Protein AF-A0A9P0CV70-F1 (afdb_monomer)

Secondary structure (DSSP, 8-state):
--HHHHHHHHHHHHHHHHHHHHHHHHTT-EEEEEEEEEEEETTTTEEEEEEEEPTT-HHHHHHHHHHHHHHHT-TT--SEESEE-TT-TTS-SS-EEEE--SS---SEEEEEEEEEEE-SSEEEEEEEEEEE-----PPP---TTHHHHHHHHHHHHHHHHHHHHHHHHHHHHHHHHHH---HHHHHHHHHHHHHHHHHHHHHHHHHH-SSS-HHHHHHHHHHHHHHHHHTTHHHHHHHTSS-HHHHHS-SS--GGGBTHHHHHHHHHHHHHHHHTT-HHHHHHHHHHHHHHHHHHHHHHHHH--EETTTEEPPPPPHHHHHHHHHHHHHHHHHHHHHTT--HHHHHHHHTT--

Foldseek 3Di:
DPPVVVVVVVLVVLVVVLQVVLFVLAAFDKFKWFWDDWDQDPLVRDIWTKIATDPVPVSVVVSLVVSVVSLVVDPPNQAAEQWDAQPDPPHHHHIIGTAHAPDDDGDMFMKGQNGFDDDPHHTHTDIDTDGHDDDDPDDDDDDPVVVVVVVVVVVVVVVVVVVVVVVVVVVVVVVCLVPPPPVVVVLVVLLQVLLVLQLVLLLLLVVLAPFADPVRSVVLSNVRSVLLSCLLVLLCVQLVHPDPVSSVPDPDDGDLQQLQVLVVVLVVQLVVCLVVVPLVSNSVSLSSNSSSQLNNLSVLQPWAGQHPPVGGDHRDDPVVSVVCSVCSSVVSSVSCVVSVSHPVVVVVVVVVPD

Solvent-accessible surface area (backbone atoms only — not comparable to full-atom values): 19397 Å² total; per-residue (Å²): 131,68,70,67,56,55,52,56,50,54,54,52,52,51,54,54,48,50,55,51,50,51,35,67,73,44,40,70,43,73,48,51,30,31,52,77,51,75,44,76,39,78,96,72,75,44,73,29,37,35,31,33,47,44,84,86,44,53,72,59,54,50,52,52,50,56,48,49,53,62,44,69,72,36,84,83,61,87,44,48,64,37,66,47,54,49,81,41,87,95,57,68,84,34,43,32,38,38,24,64,64,93,65,94,63,89,52,54,28,33,36,30,29,70,38,66,47,81,51,99,61,33,39,35,53,36,52,44,80,73,46,75,63,70,84,82,78,74,84,88,74,92,56,89,72,54,54,61,59,48,50,51,51,53,51,49,52,51,49,51,51,51,50,51,53,48,50,50,50,51,48,52,51,51,48,50,58,74,68,48,88,46,69,64,56,56,54,52,53,52,41,50,47,26,23,48,52,14,20,54,35,43,44,54,37,43,73,74,44,82,80,60,51,72,69,55,44,52,50,53,21,51,50,18,11,49,52,16,32,53,53,62,53,36,29,30,62,68,47,73,35,93,48,66,71,48,30,72,65,59,93,65,84,39,73,77,64,32,53,39,57,58,53,54,50,27,52,50,40,32,51,53,14,59,75,68,64,34,48,66,44,34,52,51,22,52,41,52,41,45,10,51,51,45,33,48,46,63,50,10,50,76,59,18,49,28,39,69,92,81,44,65,45,72,51,45,56,69,69,56,42,54,53,48,60,66,45,48,29,55,54,51,42,50,50,42,58,72,67,62,68,45,69,64,66,53,55,57,55,63,67,72,75,115

Sequence (354 aa):
MTIAATRNIDERTGIEYIKKHTKSMLKGTLFTGVFQEKRLVDELYDYRDVVTVCPEEDAFIQNLRAIKNKIDENVLFQHWLGITEPNTVGAPVGYNLWVVLPKEVFGKYWYKVKTVEFLDKEIRLKLDIVRPYQRESTPLRNTSDYESENLSSILEEKKLQIKQNLEYFLRELLTLVAYSKLHVFQALFDNATHFLIGGLSWLIVCLYSKEVSTSGKILEVVCCSLLSSFIDLDHFIEARSLNLKDATNLKRRPFLHCSTVPVLLCLLILLVGNFLESYTAKRCSLIVLTAFASHHTRDATRRGYWLYPFGNTAPIPYAMYIGLSCVLPHLVVIANSYFKISVRDYNALETTVI

Organism: NCBI:txid3402493

pLDDT: mean 84.49, std 14.75, range [35.78, 98.31]

Structure (mmCIF, N/CA/C/O backbone):
data_AF-A0A9P0CV70-F1
#
_entry.id   AF-A0A9P0CV70-F1
#
loop_
_atom_site.group_PDB
_atom_site.id
_atom_site.type_symbol
_atom_site.label_atom_id
_atom_site.label_alt_id
_atom_site.label_comp_id
_atom_site.label_asym_id
_atom_site.label_entity_id
_atom_site.label_seq_id
_atom_site.pdbx_PDB_ins_code
_atom_site.Cartn_x
_atom_site.Cartn_y
_atom_site.Cartn_z
_atom_site.occupancy
_atom_site.B_iso_or_equiv
_atom_site.auth_seq_id
_atom_site.auth_comp_id
_atom_site.auth_asym_id
_atom_site.auth_atom_id
_atom_site.pdbx_PDB_model_num
ATOM 1 N N . MET A 1 1 ? -42.366 -0.379 69.033 1.00 45.22 1 MET A N 1
ATOM 2 C CA . MET A 1 1 ? -41.574 0.625 68.279 1.00 45.22 1 MET A CA 1
ATOM 3 C C . MET A 1 1 ? -40.057 0.373 68.289 1.00 45.22 1 MET A C 1
ATOM 5 O O . MET A 1 1 ? -39.341 1.111 67.634 1.00 45.22 1 MET A O 1
ATOM 9 N N . THR A 1 2 ? -39.546 -0.681 68.938 1.00 46.22 2 THR A N 1
ATOM 10 C CA . THR A 1 2 ? -38.095 -0.866 69.160 1.00 46.22 2 THR A CA 1
ATOM 11 C C . THR A 1 2 ? -37.372 -1.674 68.070 1.00 46.22 2 THR A C 1
ATOM 13 O O . THR A 1 2 ? -36.179 -1.499 67.880 1.00 46.22 2 THR A O 1
ATOM 16 N N . ILE A 1 3 ? -38.084 -2.505 67.296 1.00 44.78 3 ILE A N 1
ATOM 17 C CA . ILE A 1 3 ? -37.479 -3.441 66.322 1.00 44.78 3 ILE A CA 1
ATOM 18 C C . ILE A 1 3 ? -36.979 -2.727 65.049 1.00 44.78 3 ILE A C 1
ATOM 20 O O . ILE A 1 3 ? -35.954 -3.102 64.485 1.00 44.78 3 ILE A O 1
ATOM 24 N N . ALA A 1 4 ? -37.657 -1.659 64.615 1.00 48.56 4 ALA A N 1
ATOM 25 C CA . ALA A 1 4 ? -37.257 -0.895 63.429 1.00 48.56 4 ALA A CA 1
ATOM 26 C C . ALA A 1 4 ? -35.988 -0.055 63.662 1.00 48.56 4 ALA A C 1
ATOM 28 O O . ALA A 1 4 ? -35.214 0.149 62.733 1.00 48.56 4 ALA A O 1
ATOM 29 N N . ALA A 1 5 ? -35.751 0.404 64.896 1.00 46.75 5 ALA A N 1
ATOM 30 C CA . ALA A 1 5 ? -34.568 1.190 65.237 1.00 46.75 5 ALA A CA 1
ATOM 31 C C . ALA A 1 5 ? -33.301 0.321 65.297 1.00 46.75 5 ALA A C 1
ATOM 33 O O . ALA A 1 5 ? -32.261 0.729 64.792 1.00 46.75 5 ALA A O 1
ATOM 34 N N . THR A 1 6 ? -33.387 -0.895 65.846 1.00 46.09 6 THR A N 1
ATOM 35 C CA . THR A 1 6 ? -32.236 -1.807 65.961 1.00 46.09 6 THR A CA 1
ATOM 36 C C . THR A 1 6 ? -31.754 -2.305 64.597 1.00 46.09 6 THR A C 1
ATOM 38 O O . THR A 1 6 ? -30.552 -2.337 64.360 1.00 46.09 6 THR A O 1
ATOM 41 N N . ARG A 1 7 ? -32.678 -2.606 63.672 1.00 54.31 7 ARG A N 1
ATOM 42 C CA . ARG A 1 7 ? -32.348 -3.037 62.300 1.00 54.31 7 ARG A CA 1
ATOM 43 C C . ARG A 1 7 ? -31.624 -1.940 61.509 1.00 54.31 7 ARG A C 1
ATOM 45 O O . ARG A 1 7 ? -30.606 -2.198 60.887 1.00 54.31 7 ARG A O 1
ATOM 52 N N . ASN A 1 8 ? -32.090 -0.697 61.634 1.00 56.81 8 ASN A N 1
ATOM 53 C CA . ASN A 1 8 ? -31.508 0.471 60.961 1.00 56.81 8 ASN A CA 1
ATOM 54 C C . ASN A 1 8 ? -30.108 0.838 61.501 1.00 56.81 8 ASN A C 1
ATOM 56 O O . ASN A 1 8 ? -29.264 1.362 60.774 1.00 56.81 8 ASN A O 1
ATOM 60 N N . ILE A 1 9 ? -29.855 0.577 62.790 1.00 55.38 9 ILE A N 1
ATOM 61 C CA . ILE A 1 9 ? -28.541 0.784 63.416 1.00 55.38 9 ILE A CA 1
ATOM 62 C C . ILE A 1 9 ? -27.556 -0.295 62.954 1.00 55.38 9 ILE A C 1
ATOM 64 O O . ILE A 1 9 ? -26.452 0.065 62.553 1.00 55.38 9 ILE A O 1
ATOM 68 N N . ASP A 1 10 ? -27.970 -1.568 62.943 1.00 60.94 10 ASP A N 1
ATOM 69 C CA . ASP A 1 10 ? -27.145 -2.708 62.512 1.00 60.94 10 ASP A CA 1
ATOM 70 C C . ASP A 1 10 ? -26.763 -2.613 61.017 1.00 60.94 10 ASP A C 1
ATOM 72 O O . ASP A 1 10 ? -25.596 -2.752 60.638 1.00 60.94 10 ASP A O 1
ATOM 76 N N . GLU A 1 11 ? -27.724 -2.219 60.171 1.00 62.38 11 GLU A N 1
ATOM 77 C CA . GLU A 1 11 ? -27.518 -1.941 58.742 1.00 62.38 11 GLU A CA 1
ATOM 78 C C . GLU A 1 11 ? -26.533 -0.780 58.509 1.00 62.38 11 GLU A C 1
ATOM 80 O O . GLU A 1 11 ? -25.601 -0.897 57.705 1.00 62.38 11 GLU A O 1
ATOM 85 N N . ARG A 1 12 ? -26.669 0.331 59.255 1.00 65.31 12 ARG A N 1
ATOM 86 C CA . ARG A 1 12 ? -25.714 1.454 59.191 1.00 65.31 12 ARG A CA 1
ATOM 87 C C . ARG A 1 12 ? -24.313 1.046 59.634 1.00 65.31 12 ARG A C 1
ATOM 89 O O . ARG A 1 12 ? -23.341 1.461 59.001 1.00 65.31 12 ARG A O 1
ATOM 96 N N . THR A 1 13 ? -24.183 0.236 60.683 1.00 73.19 13 THR A N 1
ATOM 97 C CA . THR A 1 13 ? -22.875 -0.248 61.146 1.00 73.19 13 THR A CA 1
ATOM 98 C C . THR A 1 13 ? -22.219 -1.204 60.154 1.00 73.19 13 THR A C 1
ATOM 100 O O . THR A 1 13 ? -21.008 -1.107 59.945 1.00 73.19 13 THR A O 1
ATOM 103 N N . GLY A 1 14 ? -22.990 -2.064 59.482 1.00 78.69 14 GLY A N 1
ATOM 104 C CA . GLY A 1 14 ? -22.478 -2.972 58.452 1.00 78.69 14 GLY A CA 1
ATOM 105 C C . GLY A 1 14 ? -21.928 -2.239 57.224 1.00 78.69 14 GLY A C 1
ATOM 106 O O . GLY A 1 14 ? -20.818 -2.525 56.766 1.00 78.69 14 GLY A O 1
ATOM 107 N N . ILE A 1 15 ? -22.655 -1.233 56.728 1.00 81.25 15 ILE A N 1
ATOM 108 C CA . ILE A 1 15 ? -22.229 -0.411 55.584 1.00 81.25 15 ILE A CA 1
ATOM 109 C C . ILE A 1 15 ? -20.966 0.391 55.923 1.00 81.25 15 ILE A C 1
ATOM 111 O O . ILE A 1 15 ? -20.012 0.408 55.141 1.00 81.25 15 ILE A O 1
ATOM 115 N N . GLU A 1 16 ? -20.920 1.034 57.093 1.00 84.50 16 GLU A N 1
ATOM 116 C CA . GLU A 1 16 ? -19.737 1.787 57.526 1.00 84.50 16 GLU A CA 1
ATOM 117 C C . GLU A 1 16 ? -18.518 0.880 57.739 1.00 84.50 16 GLU A C 1
ATOM 119 O O . GLU A 1 16 ? -17.396 1.244 57.369 1.00 84.50 16 GLU A O 1
ATOM 124 N N . TYR A 1 17 ? -18.726 -0.337 58.246 1.00 85.81 17 TYR A N 1
ATOM 125 C CA . TYR A 1 17 ? -17.669 -1.338 58.340 1.00 85.81 17 TYR A CA 1
ATOM 126 C C . TYR A 1 17 ? -17.101 -1.697 56.960 1.00 85.81 17 TYR A C 1
ATOM 128 O O . TYR A 1 17 ? -15.881 -1.675 56.786 1.00 85.81 17 TYR A O 1
ATOM 136 N N . ILE A 1 18 ? -17.949 -1.950 55.957 1.00 86.50 18 ILE A N 1
ATOM 137 C CA . ILE A 1 18 ? -17.502 -2.263 54.588 1.00 86.50 18 ILE A CA 1
ATOM 138 C C . ILE A 1 18 ? -16.756 -1.084 53.971 1.00 86.50 18 ILE A C 1
ATOM 140 O O . ILE A 1 18 ? -15.678 -1.278 53.404 1.00 86.50 18 ILE A O 1
ATOM 144 N N . LYS A 1 19 ? -17.258 0.147 54.131 1.00 89.50 19 LYS A N 1
ATOM 145 C CA . LYS A 1 19 ? -16.562 1.352 53.657 1.00 89.50 19 LYS A CA 1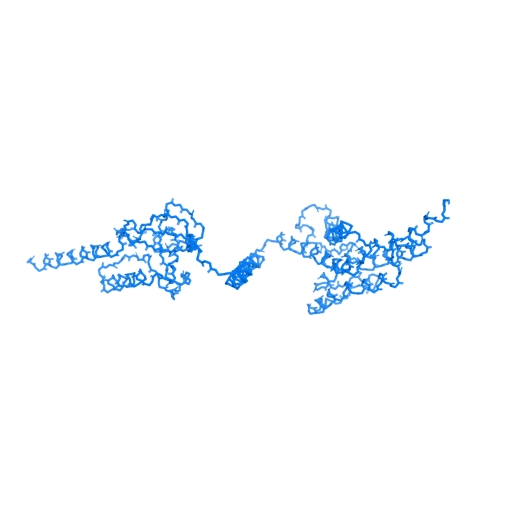
ATOM 146 C C . LYS A 1 19 ? -15.170 1.471 54.269 1.00 89.50 19 LYS A C 1
ATOM 148 O O . LYS A 1 19 ? -14.196 1.713 53.551 1.00 89.50 19 LYS A O 1
ATOM 153 N N . LYS A 1 20 ? -15.061 1.290 55.590 1.00 89.19 20 LYS A N 1
ATOM 154 C CA . LYS A 1 20 ? -13.786 1.361 56.316 1.00 89.19 20 LYS A CA 1
ATOM 155 C C . LYS A 1 20 ? -12.837 0.247 55.886 1.00 89.19 20 LYS A C 1
ATOM 157 O O . LYS A 1 20 ? -11.671 0.523 55.618 1.00 89.19 20 LYS A O 1
ATOM 162 N N . HIS A 1 21 ? -13.340 -0.978 55.773 1.00 89.12 21 HIS A N 1
ATOM 163 C CA . HIS A 1 21 ? -12.570 -2.146 55.365 1.00 89.12 21 HIS A CA 1
ATOM 164 C C . HIS A 1 21 ? -12.025 -1.991 53.939 1.00 89.12 21 HIS A C 1
ATOM 166 O O . HIS A 1 21 ? -10.818 -2.081 53.725 1.00 89.12 21 HIS A O 1
ATOM 172 N N . THR A 1 22 ? -12.884 -1.618 52.991 1.00 89.75 22 THR A N 1
ATOM 173 C CA . THR A 1 22 ? -12.517 -1.364 51.589 1.00 89.75 22 THR A CA 1
ATOM 174 C C . THR A 1 22 ? -11.452 -0.274 51.478 1.00 89.75 22 THR A C 1
ATOM 176 O O . THR A 1 22 ? -10.429 -0.451 50.815 1.00 89.75 22 THR A O 1
ATOM 179 N N . LYS A 1 23 ? -11.640 0.850 52.188 1.00 91.94 23 LYS A N 1
ATOM 180 C CA . LYS A 1 23 ? -10.637 1.921 52.241 1.00 91.94 23 LYS A CA 1
ATOM 181 C C . LYS A 1 23 ? -9.328 1.435 52.855 1.00 91.94 23 LYS A C 1
ATOM 183 O O . LYS A 1 23 ? -8.284 1.785 52.327 1.00 91.94 23 LYS A O 1
ATOM 188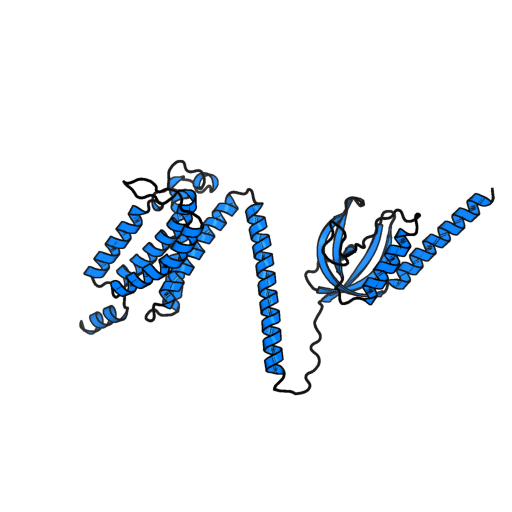 N N . SER A 1 24 ? -9.361 0.643 53.928 1.00 91.38 24 SER A N 1
ATOM 189 C CA . SER A 1 24 ? -8.135 0.137 54.563 1.00 91.38 24 SER A CA 1
ATOM 190 C C . SER A 1 24 ? -7.341 -0.825 53.680 1.00 91.38 24 SER A C 1
ATOM 192 O O . SER A 1 24 ? -6.121 -0.837 53.773 1.00 91.38 24 SER A O 1
ATOM 194 N N . MET A 1 25 ? -8.012 -1.584 52.809 1.00 90.88 25 MET A N 1
ATOM 195 C CA . MET A 1 25 ? -7.354 -2.540 51.917 1.00 90.88 25 MET A CA 1
ATOM 196 C C . MET A 1 25 ? -6.746 -1.884 50.676 1.00 90.88 25 MET A C 1
ATOM 198 O O . MET A 1 25 ? -5.669 -2.283 50.245 1.00 90.88 25 MET A O 1
ATOM 202 N N . LEU A 1 26 ? -7.424 -0.893 50.086 1.00 92.75 26 LEU A N 1
ATOM 203 C CA . LEU A 1 26 ? -6.980 -0.309 48.815 1.00 92.75 26 LEU A CA 1
ATOM 204 C C . LEU A 1 26 ? -6.264 1.025 48.979 1.00 92.75 26 LEU A C 1
ATOM 206 O O . LEU A 1 26 ? -5.358 1.321 48.208 1.00 92.75 26 LEU A O 1
ATOM 210 N N . LYS A 1 27 ? -6.637 1.869 49.944 1.00 93.31 27 LYS A N 1
ATOM 211 C CA . LYS A 1 27 ? -6.072 3.219 50.031 1.00 93.31 27 LYS A CA 1
ATOM 212 C C . LYS A 1 27 ? -4.563 3.160 50.267 1.00 93.31 27 LYS A C 1
ATOM 214 O O . LYS A 1 27 ? -4.092 2.569 51.228 1.00 93.31 27 LYS A O 1
ATOM 219 N N . GLY A 1 28 ? -3.815 3.860 49.421 1.00 90.94 28 GLY A N 1
ATOM 220 C CA . GLY A 1 28 ? -2.363 3.963 49.503 1.00 90.94 28 GLY A CA 1
ATOM 221 C C . GLY A 1 28 ? -1.604 2.857 48.775 1.00 90.94 28 GLY A C 1
ATOM 222 O O . GLY A 1 28 ? -0.391 3.001 48.637 1.00 90.94 28 GLY A O 1
ATOM 223 N N . THR A 1 29 ? -2.284 1.821 48.270 1.00 94.06 29 THR A N 1
ATOM 224 C CA . THR A 1 29 ? -1.638 0.781 47.459 1.00 94.06 29 THR A CA 1
ATOM 225 C C . THR A 1 29 ? -1.114 1.353 46.146 1.00 94.06 29 THR A C 1
ATOM 227 O O . THR A 1 29 ? -1.739 2.220 45.521 1.00 94.06 29 THR A O 1
ATOM 230 N N . LEU A 1 30 ? 0.075 0.886 45.772 1.00 94.69 30 LEU A N 1
ATOM 231 C CA . LEU A 1 30 ? 0.699 1.133 44.483 1.00 94.69 30 LEU A CA 1
ATOM 232 C C . LEU A 1 30 ? 0.495 -0.098 43.614 1.00 94.69 30 LEU A C 1
ATOM 234 O O . LEU A 1 30 ? 0.600 -1.212 44.115 1.00 94.69 30 LEU A O 1
ATOM 238 N N . PHE A 1 31 ? 0.229 0.122 42.336 1.00 95.75 31 PHE A N 1
ATOM 239 C CA . PHE A 1 31 ? 0.150 -0.946 41.351 1.00 95.75 31 PHE A CA 1
ATOM 240 C C . PHE A 1 31 ? 0.558 -0.415 39.982 1.00 95.75 31 PHE A C 1
ATOM 242 O O . PHE A 1 31 ? 0.512 0.794 39.716 1.00 95.75 31 PHE A O 1
ATOM 249 N N . THR A 1 32 ? 0.943 -1.323 39.100 1.00 95.06 32 THR A N 1
ATOM 250 C CA . THR A 1 32 ? 1.173 -1.025 37.694 1.00 95.06 32 THR A CA 1
ATOM 251 C C . THR A 1 32 ? -0.052 -1.353 36.852 1.00 95.06 32 THR A C 1
ATOM 253 O O . THR A 1 32 ? -0.728 -2.364 37.044 1.00 95.06 32 THR A O 1
ATOM 256 N N . GLY A 1 33 ? -0.359 -0.470 35.907 1.00 94.19 33 GLY A N 1
ATOM 257 C CA . GLY A 1 33 ? -1.494 -0.644 35.009 1.00 94.19 33 GLY A CA 1
ATOM 258 C C . GLY A 1 33 ? -1.294 0.059 33.677 1.00 94.19 33 GLY A C 1
ATOM 259 O O . GLY A 1 33 ? -0.352 0.839 33.498 1.00 94.19 33 GLY A O 1
ATOM 260 N N . VAL A 1 34 ? -2.198 -0.216 32.745 1.00 93.75 34 VAL A N 1
ATOM 261 C CA . VAL A 1 34 ? -2.220 0.359 31.399 1.00 93.75 34 VAL A CA 1
ATOM 262 C C . VAL A 1 34 ? -3.583 0.998 31.169 1.00 93.75 34 VAL A C 1
ATOM 264 O O . VAL A 1 34 ? -4.613 0.354 31.357 1.00 93.75 34 VAL A O 1
ATOM 267 N N . PHE A 1 35 ? -3.589 2.274 30.788 1.00 92.62 35 PHE A N 1
ATOM 268 C CA . PHE A 1 35 ? -4.807 2.936 30.325 1.00 92.62 35 PHE A CA 1
ATOM 269 C C . PHE A 1 35 ? -5.206 2.364 28.960 1.00 92.62 35 PHE A C 1
ATOM 271 O O . PHE A 1 35 ? -4.366 2.304 28.062 1.00 92.62 35 PHE A O 1
ATOM 278 N N . GLN A 1 36 ? -6.463 1.946 28.823 1.00 91.75 36 GLN A N 1
ATOM 279 C CA . GLN A 1 36 ? -6.996 1.357 27.594 1.00 91.75 36 GLN A CA 1
ATOM 280 C C . GLN A 1 36 ? -7.774 2.390 26.785 1.00 91.75 36 GLN A C 1
ATOM 282 O O . GLN A 1 36 ? -7.422 2.706 25.653 1.00 91.75 36 GLN A O 1
ATOM 287 N N . GLU A 1 37 ? -8.848 2.913 27.371 1.00 90.62 37 GLU A N 1
ATOM 288 C CA . GLU A 1 37 ? -9.827 3.739 26.674 1.00 90.62 37 GLU A CA 1
ATOM 289 C C . GLU A 1 37 ? -10.683 4.537 27.663 1.00 90.62 37 GLU A C 1
ATOM 291 O O . GLU A 1 37 ? -10.674 4.290 28.872 1.00 90.62 37 GLU A O 1
ATOM 296 N N . LYS A 1 38 ? -11.462 5.477 27.124 1.00 91.25 38 LYS A N 1
ATOM 297 C CA . LYS A 1 38 ? -12.542 6.164 27.833 1.00 91.25 38 LYS A CA 1
ATOM 298 C C . LYS A 1 38 ? -13.877 5.627 27.321 1.00 91.25 38 LYS A C 1
ATOM 300 O O . LYS A 1 38 ? -14.141 5.694 26.123 1.00 91.25 38 LYS A O 1
ATOM 305 N N . ARG A 1 39 ? -14.719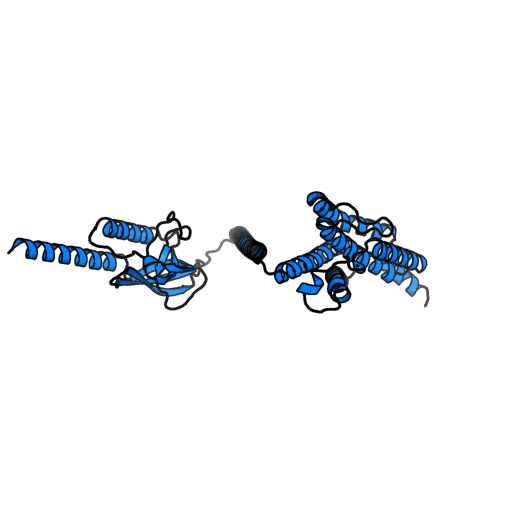 5.100 28.212 1.00 91.25 39 ARG A N 1
ATOM 306 C CA . ARG A 1 39 ? -15.983 4.434 27.857 1.00 91.25 39 ARG A CA 1
ATOM 307 C C . ARG A 1 39 ? -17.162 5.032 28.623 1.00 91.25 39 ARG A C 1
ATOM 309 O O . ARG A 1 39 ? -17.033 5.373 29.797 1.00 91.25 39 ARG A O 1
ATOM 316 N N . LEU A 1 40 ? -18.298 5.170 27.940 1.00 89.31 40 LEU A N 1
ATOM 317 C CA . LEU A 1 40 ? -19.572 5.550 28.550 1.00 89.31 40 LEU A CA 1
ATOM 318 C C . LEU A 1 40 ? -20.091 4.381 29.394 1.00 89.31 40 LEU A C 1
ATOM 320 O O . LEU A 1 40 ? -20.157 3.257 28.901 1.00 89.31 40 LEU A O 1
ATOM 324 N N . VAL A 1 41 ? -20.437 4.651 30.651 1.00 89.88 41 VAL A N 1
ATOM 325 C CA . VAL A 1 41 ? -21.099 3.691 31.541 1.00 89.88 41 VAL A CA 1
ATOM 326 C C . VAL A 1 41 ? -22.580 4.042 31.582 1.00 89.88 41 VAL A C 1
ATOM 328 O O . VAL A 1 41 ? -22.959 5.065 32.160 1.00 89.88 41 VAL A O 1
ATOM 331 N N . ASP A 1 42 ? -23.407 3.208 30.954 1.00 86.12 42 ASP A N 1
ATOM 332 C CA . ASP A 1 42 ? -24.835 3.476 30.759 1.00 86.12 42 ASP A CA 1
ATOM 333 C C . ASP A 1 42 ? -25.586 3.611 32.091 1.00 86.12 42 ASP A C 1
ATOM 335 O O . ASP A 1 42 ? -26.424 4.499 32.235 1.00 86.12 42 ASP A O 1
ATOM 339 N N . GLU A 1 43 ? -25.236 2.815 33.108 1.00 85.75 43 GLU A N 1
ATOM 340 C CA . GLU A 1 43 ? -25.856 2.879 34.440 1.00 85.75 43 GLU A CA 1
ATOM 341 C C . GLU A 1 43 ? -25.628 4.225 35.145 1.00 85.75 43 GLU A C 1
ATOM 343 O O . GLU A 1 43 ? -26.416 4.636 36.004 1.00 85.75 43 GLU A O 1
ATOM 348 N N . LEU A 1 44 ? -24.546 4.918 34.789 1.00 88.19 44 LEU A N 1
ATOM 349 C CA . LEU A 1 44 ? -24.152 6.194 35.381 1.00 88.19 44 LEU A CA 1
ATOM 350 C C . LEU A 1 44 ? -24.450 7.392 34.475 1.00 88.19 44 LEU A C 1
ATOM 352 O O . LEU A 1 44 ? -24.423 8.520 34.966 1.00 88.19 44 LEU A O 1
ATOM 356 N N . TYR A 1 45 ? -24.755 7.156 33.193 1.00 89.62 45 TYR A N 1
ATOM 357 C CA . TYR A 1 45 ? -24.873 8.178 32.147 1.00 89.62 45 TYR A CA 1
ATOM 358 C C . TYR A 1 45 ? -23.644 9.101 32.063 1.00 89.62 45 TYR A C 1
ATOM 360 O O . TYR A 1 45 ? -23.772 10.303 31.828 1.00 89.62 45 TYR A O 1
ATOM 368 N N . ASP A 1 46 ? -22.448 8.550 32.284 1.00 90.12 46 ASP A N 1
ATOM 369 C CA . ASP A 1 46 ? -21.203 9.320 32.345 1.00 90.12 46 ASP A CA 1
ATOM 370 C C . ASP A 1 46 ? -19.985 8.482 31.911 1.00 90.12 46 ASP A C 1
ATOM 372 O O . ASP A 1 46 ? -20.029 7.250 31.886 1.00 90.12 46 ASP A O 1
ATOM 376 N N . TYR A 1 47 ? -18.888 9.143 31.538 1.00 91.12 47 TYR A N 1
ATOM 377 C CA . TYR A 1 47 ? -17.685 8.493 31.012 1.00 91.12 47 TYR A CA 1
ATOM 378 C C . TYR A 1 47 ? -16.705 8.092 32.116 1.00 91.12 47 TYR A C 1
ATOM 380 O O . TYR A 1 47 ? -16.473 8.834 33.073 1.00 91.12 47 TYR A O 1
ATOM 388 N N . ARG A 1 48 ? -16.067 6.931 31.958 1.00 93.19 48 ARG A N 1
ATOM 389 C CA . ARG A 1 48 ? -14.997 6.437 32.831 1.00 93.19 48 ARG A CA 1
ATOM 390 C C . ARG A 1 48 ? -13.757 6.077 32.023 1.00 93.19 48 ARG A C 1
ATOM 392 O O . ARG A 1 48 ? -13.845 5.589 30.899 1.00 93.19 48 ARG A O 1
ATOM 399 N N . ASP A 1 49 ? -12.607 6.319 32.628 1.00 93.94 49 ASP A N 1
ATOM 400 C CA . ASP A 1 49 ? -11.303 5.878 32.157 1.00 93.94 49 ASP A CA 1
ATOM 401 C C . ASP A 1 49 ? -11.091 4.422 32.574 1.00 93.94 49 ASP A C 1
ATOM 403 O O . ASP A 1 49 ? -11.232 4.078 33.751 1.00 93.94 49 ASP A O 1
ATOM 407 N N . VAL A 1 50 ? -10.748 3.564 31.615 1.00 93.50 50 VAL A N 1
ATOM 408 C CA . VAL A 1 50 ? -10.535 2.134 31.845 1.00 93.50 50 VAL A CA 1
ATOM 409 C C . VAL A 1 50 ? -9.042 1.866 31.989 1.00 93.50 50 VAL A C 1
ATOM 411 O O . VAL A 1 50 ? -8.268 2.049 31.048 1.00 93.50 50 VAL A O 1
ATOM 414 N N . VAL A 1 51 ? -8.630 1.423 33.177 1.00 94.81 51 VAL A N 1
ATOM 415 C CA . VAL A 1 51 ? -7.244 1.047 33.482 1.00 94.81 51 VAL A CA 1
ATOM 416 C C . VAL A 1 51 ? -7.176 -0.450 33.752 1.00 94.81 51 VAL A C 1
ATOM 418 O O . VAL A 1 51 ? -7.738 -0.932 34.735 1.00 94.81 51 VAL A O 1
ATOM 421 N N .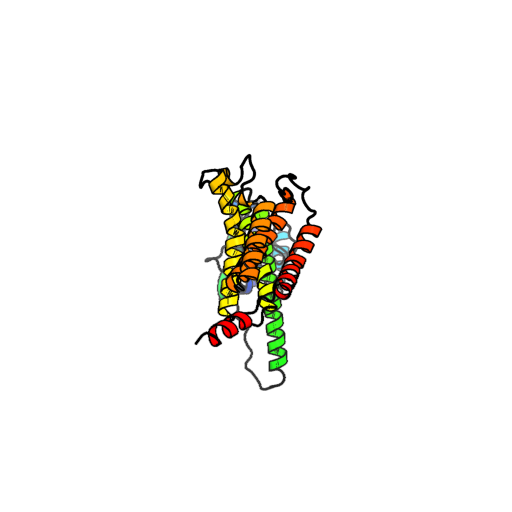 THR A 1 52 ? -6.455 -1.185 32.909 1.00 95.19 52 THR A N 1
ATOM 422 C CA . THR A 1 52 ? -6.183 -2.609 33.126 1.00 95.19 52 THR A CA 1
ATOM 423 C C . THR A 1 52 ? -5.003 -2.763 34.077 1.00 95.19 52 THR A C 1
ATOM 425 O O . THR A 1 52 ? -3.920 -2.227 33.831 1.00 95.19 52 THR A O 1
ATOM 428 N N . VAL A 1 53 ? -5.206 -3.499 35.165 1.00 95.06 53 VAL A N 1
ATOM 429 C CA . VAL A 1 53 ? -4.160 -3.855 36.129 1.00 95.06 53 VAL A CA 1
ATOM 430 C C . VAL A 1 53 ? -3.224 -4.880 35.493 1.00 95.06 53 VAL A C 1
ATOM 432 O O . VAL A 1 53 ? -3.680 -5.822 34.844 1.00 95.06 53 VAL A O 1
ATOM 435 N N . CYS A 1 54 ? -1.913 -4.708 35.663 1.00 92.06 54 CYS A N 1
ATOM 436 C CA . CYS A 1 54 ? -0.955 -5.669 35.132 1.00 92.06 54 CYS A CA 1
ATOM 437 C C . CYS A 1 54 ? -1.065 -7.030 35.850 1.00 92.06 54 CYS A C 1
ATOM 439 O O . CYS A 1 54 ? -1.245 -7.050 37.068 1.00 92.06 54 CYS A O 1
ATOM 441 N N . PRO A 1 55 ? -0.929 -8.165 35.134 1.00 88.44 55 PRO A N 1
ATOM 442 C CA . PRO A 1 55 ? -1.086 -9.498 35.724 1.00 88.44 55 PRO A CA 1
ATOM 443 C C . PRO A 1 55 ? -0.103 -9.801 36.858 1.00 88.44 55 PRO A C 1
ATOM 445 O O . PRO A 1 55 ? -0.412 -10.613 37.716 1.00 88.44 55 PRO A O 1
ATOM 448 N N . GLU A 1 56 ? 1.056 -9.137 36.877 1.00 89.88 56 GLU A N 1
ATOM 449 C CA . GLU A 1 56 ? 2.082 -9.316 37.912 1.00 89.88 56 GLU A CA 1
ATOM 450 C C . GLU A 1 56 ? 1.657 -8.787 39.300 1.00 89.88 56 GLU A C 1
ATOM 452 O O . GLU A 1 56 ? 2.297 -9.084 40.306 1.00 89.88 56 GLU A O 1
ATOM 457 N N . GLU A 1 57 ? 0.584 -7.993 39.380 1.00 91.44 57 GLU A N 1
ATOM 458 C CA . GLU A 1 57 ? 0.094 -7.365 40.614 1.00 91.44 57 GLU A CA 1
ATOM 459 C C . GLU A 1 57 ? -0.829 -8.304 41.420 1.00 91.44 57 GLU A C 1
ATOM 461 O O . GLU A 1 57 ? -1.931 -7.923 41.829 1.00 91.44 57 GLU A O 1
ATOM 466 N N . ASP A 1 58 ? -0.390 -9.544 41.665 1.00 88.75 58 ASP A N 1
ATOM 467 C CA . ASP A 1 58 ? -1.200 -10.614 42.272 1.00 88.75 58 ASP A CA 1
ATOM 468 C C . ASP A 1 58 ? -1.855 -10.198 43.597 1.00 88.75 58 ASP A C 1
ATOM 470 O O . ASP A 1 58 ? -3.050 -10.413 43.813 1.00 88.75 58 ASP A O 1
ATOM 474 N N . ALA A 1 59 ? -1.091 -9.558 44.486 1.00 90.44 59 ALA A N 1
ATOM 475 C CA . ALA A 1 59 ? -1.589 -9.120 45.789 1.00 90.44 59 ALA A CA 1
ATOM 476 C C . ALA A 1 59 ? -2.692 -8.056 45.658 1.00 90.44 59 ALA A C 1
ATOM 478 O O . ALA A 1 59 ? -3.686 -8.077 46.387 1.00 90.44 59 ALA A O 1
ATOM 479 N N . PHE A 1 60 ? -2.545 -7.131 44.707 1.00 93.94 60 PHE A N 1
ATOM 480 C CA . PHE A 1 60 ? -3.545 -6.099 44.462 1.00 93.94 60 PHE A CA 1
ATOM 481 C C . PHE A 1 60 ? -4.806 -6.693 43.824 1.00 93.94 60 PHE A C 1
ATOM 483 O O . PHE A 1 60 ? -5.915 -6.393 44.265 1.00 93.94 60 PHE A O 1
ATOM 490 N N . ILE A 1 61 ? -4.647 -7.608 42.865 1.00 92.81 61 ILE A N 1
ATOM 491 C CA . ILE A 1 61 ? -5.753 -8.341 42.236 1.00 92.81 61 ILE A CA 1
ATOM 492 C C . ILE A 1 61 ? -6.549 -9.146 43.274 1.00 92.81 61 ILE A C 1
ATOM 494 O O . ILE A 1 61 ? -7.782 -9.109 43.274 1.00 92.81 61 ILE A O 1
ATOM 498 N N . GLN A 1 62 ? -5.872 -9.831 44.199 1.00 91.94 62 GLN A N 1
ATOM 499 C CA . GLN A 1 62 ? -6.531 -10.557 45.288 1.00 91.94 62 GLN A CA 1
ATOM 500 C C . GLN A 1 62 ? -7.341 -9.622 46.194 1.00 91.94 62 GLN A C 1
ATOM 502 O O . GLN A 1 62 ? -8.481 -9.943 46.539 1.00 91.94 62 GLN A O 1
ATOM 507 N N . ASN A 1 63 ? -6.804 -8.442 46.519 1.00 92.25 63 ASN A N 1
ATOM 508 C CA . ASN A 1 63 ? -7.525 -7.436 47.299 1.00 92.25 63 ASN A CA 1
ATOM 509 C C . ASN A 1 63 ? -8.780 -6.929 46.572 1.00 92.25 63 ASN A C 1
ATOM 511 O O . ASN A 1 63 ? -9.836 -6.810 47.195 1.00 92.25 63 ASN A O 1
ATOM 515 N N . LEU A 1 64 ? -8.693 -6.669 45.262 1.00 92.06 64 LEU A N 1
ATOM 516 C CA . LEU A 1 64 ? -9.845 -6.260 44.450 1.00 92.06 64 LEU A CA 1
ATOM 517 C C . LEU A 1 64 ? -10.939 -7.335 44.442 1.00 92.06 64 LEU A C 1
ATOM 519 O O . LEU A 1 64 ? -12.108 -7.013 44.649 1.00 92.06 64 LEU A O 1
ATOM 523 N N . ARG A 1 65 ? -10.564 -8.609 44.271 1.00 91.38 65 ARG A N 1
ATOM 524 C CA . ARG A 1 65 ? -11.506 -9.739 44.294 1.00 91.38 65 ARG A CA 1
ATOM 525 C C . ARG A 1 65 ? -12.187 -9.887 45.656 1.00 91.38 65 ARG A C 1
ATOM 527 O O . ARG A 1 65 ? -13.404 -10.027 45.717 1.00 91.38 65 ARG A O 1
ATOM 534 N N . ALA A 1 66 ? -11.424 -9.812 46.748 1.00 89.31 66 ALA A N 1
ATOM 535 C CA . ALA A 1 66 ? -11.970 -9.912 48.102 1.00 89.31 66 ALA A CA 1
ATOM 536 C C . ALA A 1 66 ? -12.999 -8.806 48.393 1.00 89.31 66 ALA A C 1
ATOM 538 O O . ALA A 1 66 ? -14.037 -9.057 49.003 1.00 89.31 66 ALA A O 1
ATOM 539 N N . ILE A 1 67 ? -12.731 -7.587 47.922 1.00 89.56 67 ILE A N 1
ATOM 540 C CA . ILE A 1 67 ? -13.636 -6.445 48.078 1.00 89.56 67 ILE A CA 1
ATOM 541 C C . ILE A 1 67 ? -14.882 -6.607 47.223 1.00 89.56 67 ILE A C 1
ATOM 543 O O . ILE A 1 67 ? -15.978 -6.385 47.728 1.00 89.56 67 ILE A O 1
ATOM 547 N N . LYS A 1 68 ? -14.721 -7.008 45.958 1.00 88.50 68 LYS A N 1
ATOM 548 C CA . LYS A 1 68 ? -15.848 -7.247 45.058 1.00 88.50 68 LYS A CA 1
ATOM 549 C C . LYS A 1 68 ? -16.806 -8.279 45.651 1.00 88.50 68 LYS A C 1
ATOM 551 O O . LYS A 1 68 ? -17.973 -7.959 45.829 1.00 88.50 68 LYS A O 1
ATOM 556 N N . ASN A 1 69 ? -16.296 -9.434 46.078 1.00 87.38 69 ASN A N 1
ATOM 557 C CA . ASN A 1 69 ? -17.115 -10.474 46.707 1.00 87.38 69 ASN A CA 1
ATOM 558 C C . ASN A 1 69 ? -17.850 -9.949 47.947 1.00 87.38 69 ASN A C 1
ATOM 560 O O . ASN A 1 69 ? -19.041 -10.178 48.104 1.00 87.38 69 ASN A O 1
ATOM 564 N N . LYS A 1 70 ? -17.169 -9.179 48.802 1.00 86.75 70 LYS A N 1
ATOM 565 C CA . LYS A 1 70 ? -17.763 -8.642 50.034 1.00 86.75 70 LYS A CA 1
ATOM 566 C C . LYS A 1 70 ? -18.824 -7.562 49.792 1.00 86.75 70 LYS A C 1
ATOM 568 O O . LYS A 1 70 ? -19.701 -7.378 50.634 1.00 86.75 70 LYS A O 1
ATOM 573 N N . ILE A 1 71 ? -18.722 -6.822 48.688 1.00 85.88 71 ILE A N 1
ATOM 574 C CA . ILE A 1 71 ? -19.739 -5.851 48.262 1.00 85.88 71 ILE A CA 1
ATOM 575 C C . ILE A 1 71 ? -20.915 -6.588 47.615 1.00 85.88 71 ILE A C 1
ATOM 577 O O . ILE A 1 71 ? -22.051 -6.322 47.992 1.00 85.88 71 ILE A O 1
ATOM 581 N N . ASP A 1 72 ? -20.644 -7.541 46.721 1.00 83.25 72 ASP A N 1
ATOM 582 C CA . ASP A 1 72 ? -21.661 -8.311 45.995 1.00 83.25 72 ASP A CA 1
ATOM 583 C C . ASP A 1 72 ? -22.493 -9.209 46.940 1.00 83.25 72 ASP A C 1
ATOM 585 O O . ASP A 1 72 ? -23.700 -9.353 46.758 1.00 83.25 72 ASP A O 1
ATOM 589 N N . GLU A 1 73 ? -21.886 -9.768 47.995 1.00 81.00 73 GLU A N 1
ATOM 590 C CA . GLU A 1 73 ? -22.587 -10.525 49.049 1.00 81.00 73 GLU A CA 1
ATOM 591 C C . GLU A 1 73 ? -23.524 -9.644 49.890 1.00 81.00 73 GLU A C 1
ATOM 593 O O . GLU A 1 73 ? -24.470 -10.139 50.511 1.00 81.00 73 GLU A O 1
ATOM 598 N N . ASN A 1 74 ? -23.279 -8.333 49.933 1.00 77.62 74 ASN A N 1
ATOM 599 C CA . ASN A 1 74 ? -24.079 -7.418 50.725 1.00 77.62 74 ASN A CA 1
ATOM 600 C C . ASN A 1 74 ? -25.169 -6.764 49.869 1.00 77.62 74 ASN A C 1
ATOM 602 O O . ASN A 1 74 ? -24.972 -5.708 49.271 1.00 77.62 74 ASN A O 1
ATOM 606 N N . VAL A 1 75 ? -26.360 -7.368 49.905 1.00 61.47 75 VAL A N 1
ATOM 607 C CA . VAL A 1 75 ? -27.578 -6.963 49.169 1.00 61.47 75 VAL A CA 1
ATOM 608 C C . VAL A 1 75 ? -27.954 -5.477 49.353 1.00 61.47 75 VAL A C 1
ATOM 610 O O . VAL A 1 75 ? -28.700 -4.920 48.549 1.00 61.47 75 VAL A O 1
ATOM 613 N N . LEU A 1 76 ? -27.432 -4.803 50.384 1.00 64.69 76 LEU A N 1
ATOM 614 C CA . LEU A 1 76 ? -27.676 -3.383 50.653 1.00 64.69 76 LEU A CA 1
ATOM 615 C C . LEU A 1 76 ? -26.869 -2.429 49.751 1.00 64.69 76 LEU A C 1
ATOM 617 O O . LEU A 1 76 ? -27.204 -1.247 49.663 1.00 64.69 76 LEU A O 1
ATOM 621 N N . PHE A 1 77 ? -25.817 -2.897 49.071 1.00 68.25 77 PHE A N 1
ATOM 622 C CA . PHE A 1 77 ? -25.046 -2.079 48.133 1.00 68.25 77 PHE A CA 1
ATOM 623 C C . PHE A 1 77 ? -25.643 -2.151 46.723 1.00 68.25 77 PHE A C 1
ATOM 625 O O . PHE A 1 77 ? -25.191 -2.904 45.873 1.00 68.25 77 PHE A O 1
ATOM 632 N N . GLN A 1 78 ? -26.628 -1.295 46.437 1.00 70.50 78 GLN A N 1
ATOM 633 C CA . GLN A 1 78 ? -27.179 -1.128 45.079 1.00 70.50 78 GLN A CA 1
ATOM 634 C C . GLN A 1 78 ? -26.362 -0.163 44.195 1.00 70.50 78 GLN A C 1
ATOM 636 O O . GLN A 1 78 ? -26.896 0.462 43.283 1.00 70.50 78 GLN A O 1
ATOM 641 N N . HIS A 1 79 ? -25.071 0.002 44.482 1.00 83.75 79 HIS A N 1
ATOM 642 C CA . HIS A 1 79 ? -24.212 0.952 43.777 1.00 83.75 79 HIS A CA 1
ATOM 643 C C . HIS A 1 79 ? -23.417 0.239 42.692 1.00 83.75 79 HIS A C 1
ATOM 645 O O . HIS A 1 79 ? -22.931 -0.871 42.903 1.00 83.75 79 HIS A O 1
ATOM 651 N N . TRP A 1 80 ? -23.221 0.904 41.558 1.00 88.44 80 TRP A N 1
ATOM 652 C CA . TRP A 1 80 ? -22.364 0.381 40.506 1.00 88.44 80 TRP A CA 1
ATOM 653 C C . TRP A 1 80 ? -20.907 0.304 40.985 1.00 88.44 80 TRP A C 1
ATOM 655 O O . TRP A 1 80 ? -20.385 1.259 41.565 1.00 88.44 80 TRP A O 1
ATOM 665 N N . LEU A 1 81 ? -20.241 -0.827 40.757 1.00 88.81 81 LEU A N 1
ATOM 666 C CA . LEU A 1 81 ? -18.858 -1.046 41.177 1.00 88.81 81 LEU A CA 1
ATOM 667 C C . LEU A 1 81 ? -17.920 -0.938 39.975 1.00 88.81 81 LEU A C 1
ATOM 669 O O . LEU A 1 81 ? -17.975 -1.762 39.066 1.00 88.81 81 LEU A O 1
ATOM 673 N N . GLY A 1 82 ? -16.991 0.017 40.018 1.00 89.00 82 GLY A N 1
ATOM 674 C CA . GLY A 1 82 ? -16.005 0.241 38.955 1.00 89.00 82 GLY A CA 1
ATOM 675 C C . GLY A 1 82 ? -14.861 -0.778 38.905 1.00 89.00 82 GLY A C 1
ATOM 676 O O . GLY A 1 82 ? -13.713 -0.390 38.691 1.00 89.00 82 GLY A O 1
ATOM 677 N N . ILE A 1 83 ? -15.139 -2.063 39.143 1.00 90.62 83 ILE A N 1
ATOM 678 C CA . ILE A 1 83 ? -14.170 -3.167 39.102 1.00 90.62 83 ILE A CA 1
ATOM 679 C C . ILE A 1 83 ? -14.782 -4.310 38.28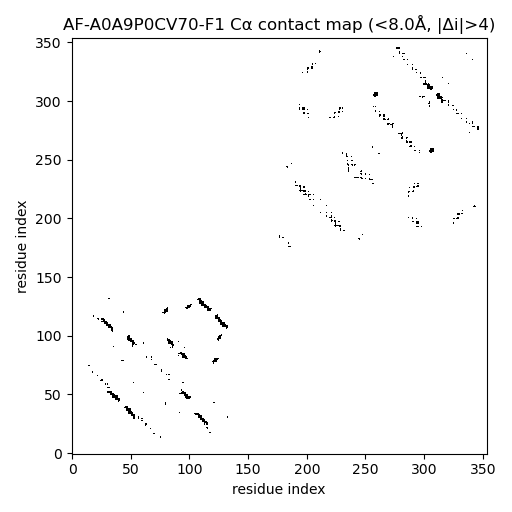9 1.00 90.62 83 ILE A C 1
ATOM 681 O O . ILE A 1 83 ? -15.804 -4.872 38.683 1.00 90.62 83 ILE A O 1
ATOM 685 N N . THR A 1 84 ? -14.133 -4.688 37.188 1.00 90.62 84 THR A N 1
ATOM 686 C CA . THR A 1 84 ? -14.561 -5.817 36.342 1.00 90.62 84 THR A CA 1
ATOM 687 C C . THR A 1 84 ? -13.498 -6.902 36.278 1.00 90.62 84 THR A C 1
ATOM 689 O O . THR A 1 84 ? -12.298 -6.615 36.273 1.00 90.62 84 THR A O 1
ATOM 692 N N . GLU A 1 85 ? -13.954 -8.148 36.202 1.00 88.00 85 GLU A N 1
ATOM 693 C CA . GLU A 1 85 ? -13.102 -9.330 36.129 1.00 88.00 85 GLU A CA 1
ATOM 694 C C . GLU A 1 85 ? -12.597 -9.587 34.697 1.00 88.00 85 GLU A C 1
ATOM 696 O O . GLU A 1 85 ? -13.193 -9.092 33.738 1.00 88.00 85 GLU A O 1
ATOM 701 N N . PRO A 1 86 ? -11.543 -10.411 34.520 1.00 85.25 86 PRO A N 1
ATOM 702 C CA . PRO A 1 86 ? -10.926 -10.665 33.215 1.00 85.25 86 PRO A CA 1
ATOM 703 C C . PRO A 1 86 ? -11.857 -11.141 32.102 1.00 85.25 86 PRO A C 1
ATOM 705 O O . PRO A 1 86 ? -11.561 -10.908 30.934 1.00 85.25 86 PRO A O 1
ATOM 708 N N . ASN A 1 87 ? -12.960 -11.800 32.463 1.00 82.50 87 ASN A N 1
ATOM 709 C CA . ASN A 1 87 ? -13.898 -12.415 31.525 1.00 82.50 87 ASN A CA 1
ATOM 710 C C . ASN A 1 87 ? -15.245 -11.676 31.464 1.00 82.50 87 ASN A C 1
ATOM 712 O O . ASN A 1 87 ? -16.224 -12.221 30.953 1.00 82.50 87 ASN A O 1
ATOM 716 N N . THR A 1 88 ? -15.336 -10.461 32.014 1.00 84.62 88 THR A N 1
ATOM 717 C CA . THR A 1 88 ? -16.571 -9.675 31.959 1.00 84.62 88 THR A CA 1
ATOM 718 C C . THR A 1 88 ? -16.834 -9.206 30.524 1.00 84.62 88 THR A C 1
ATOM 720 O O . THR A 1 88 ? -16.034 -8.479 29.934 1.00 84.62 88 THR A O 1
ATOM 723 N N . VAL A 1 89 ? -17.974 -9.614 29.958 1.00 77.69 89 VAL A N 1
ATOM 724 C CA . VAL A 1 89 ? -18.409 -9.197 28.616 1.00 77.69 89 VAL A CA 1
ATOM 725 C C . VAL A 1 89 ? -18.545 -7.674 28.572 1.00 77.69 89 VAL A C 1
ATOM 727 O O . VAL A 1 89 ? -19.197 -7.084 29.427 1.00 77.69 89 VAL A O 1
ATOM 730 N N . GLY A 1 90 ? -17.930 -7.043 27.570 1.00 76.69 90 GLY A N 1
ATOM 731 C CA . GLY A 1 90 ? -17.949 -5.585 27.416 1.00 76.69 90 GLY A CA 1
ATOM 732 C C . GLY A 1 90 ? -16.845 -4.842 28.178 1.00 76.69 90 GLY A C 1
ATOM 733 O O . GLY A 1 90 ? -16.829 -3.614 28.144 1.00 76.69 90 GLY A O 1
ATOM 734 N N . ALA A 1 91 ? -15.901 -5.542 28.815 1.00 82.69 91 ALA A N 1
ATOM 735 C CA . ALA A 1 91 ? -14.669 -4.967 29.359 1.00 82.69 91 ALA A CA 1
ATOM 736 C C . ALA A 1 91 ? -13.433 -5.465 28.573 1.00 82.69 91 ALA A C 1
ATOM 738 O O . ALA A 1 91 ? -13.488 -6.544 27.977 1.00 82.69 91 ALA A O 1
ATOM 739 N N . PRO A 1 92 ? -12.317 -4.709 28.543 1.00 83.69 92 PRO A N 1
ATOM 740 C CA . PRO A 1 92 ? -11.045 -5.210 28.018 1.00 83.69 92 PRO A CA 1
ATOM 741 C C . PRO A 1 92 ? -10.576 -6.486 28.736 1.00 83.69 92 PRO A C 1
ATOM 743 O O . PRO A 1 92 ? -10.979 -6.763 29.863 1.00 83.69 92 PRO A O 1
ATOM 746 N N . VAL A 1 93 ? -9.691 -7.264 28.111 1.00 84.56 93 VAL A N 1
ATOM 747 C CA . VAL A 1 93 ? -9.162 -8.493 28.729 1.00 84.56 93 VAL A CA 1
ATOM 748 C C . VAL A 1 93 ? -8.310 -8.147 29.956 1.00 84.56 93 VAL A C 1
ATOM 750 O O . VAL A 1 93 ? -7.366 -7.365 29.856 1.00 84.56 93 VAL A O 1
ATOM 753 N N . GLY A 1 94 ? -8.613 -8.770 31.099 1.00 87.88 94 GLY A N 1
ATOM 754 C CA . GLY A 1 94 ? -7.889 -8.579 32.364 1.00 87.88 94 GLY A CA 1
ATOM 755 C C . GLY A 1 94 ? -8.709 -7.874 33.449 1.00 87.88 94 GLY A C 1
ATOM 756 O O . GLY A 1 94 ? -9.876 -7.546 33.262 1.00 87.88 94 GLY A O 1
ATOM 757 N N . TYR A 1 95 ? -8.115 -7.668 34.627 1.00 91.75 95 TYR A N 1
ATOM 758 C CA . TYR A 1 95 ? -8.784 -6.917 35.692 1.00 91.75 95 TYR A CA 1
ATOM 759 C C . TYR A 1 95 ? -8.798 -5.434 35.347 1.00 91.75 95 TYR A C 1
ATOM 761 O O . TYR A 1 95 ? -7.736 -4.813 35.273 1.00 91.75 95 TYR A O 1
ATOM 769 N N . ASN A 1 96 ? -9.988 -4.863 35.169 1.00 93.69 96 ASN A N 1
ATOM 770 C CA . ASN A 1 96 ? -10.124 -3.452 34.816 1.00 93.69 96 ASN A CA 1
ATOM 771 C C . ASN A 1 96 ? -10.723 -2.642 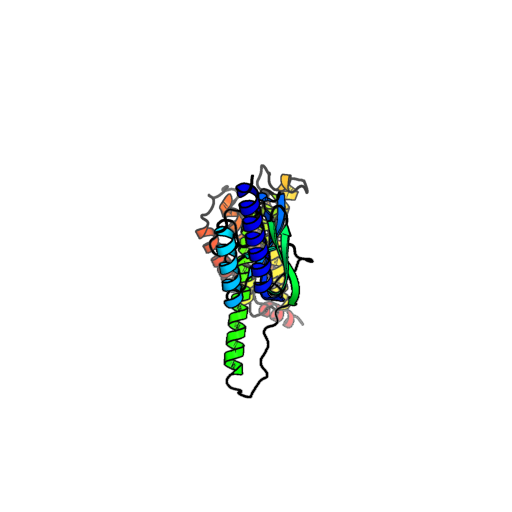35.956 1.00 93.69 96 ASN A C 1
ATOM 773 O O . ASN A 1 96 ? -11.679 -3.055 36.618 1.00 93.69 96 ASN A O 1
ATOM 777 N N . LEU A 1 97 ? -10.152 -1.457 36.131 1.00 94.81 97 LEU A N 1
ATOM 778 C CA . LEU A 1 97 ? -10.633 -0.417 37.016 1.00 94.81 97 LEU A CA 1
ATOM 779 C C . LEU A 1 97 ? -11.259 0.684 36.172 1.00 94.81 97 LEU A C 1
ATOM 781 O O . LEU A 1 97 ? -10.620 1.219 35.267 1.00 94.81 97 LEU A O 1
ATOM 785 N N . TRP A 1 98 ? -12.490 1.034 36.508 1.00 94.25 98 TRP A N 1
ATOM 786 C CA . TRP A 1 98 ? -13.245 2.089 35.853 1.00 94.25 98 TRP A CA 1
ATOM 787 C C . TRP A 1 98 ? -13.219 3.313 36.754 1.00 94.25 98 TRP A C 1
ATOM 789 O O . TRP A 1 98 ? -13.842 3.352 37.818 1.00 94.25 98 TRP A O 1
ATOM 799 N N . VAL A 1 99 ? -12.411 4.290 36.368 1.00 94.12 99 VAL A N 1
ATOM 800 C CA . VAL A 1 99 ? -12.012 5.400 37.233 1.00 94.12 99 VAL A CA 1
ATOM 801 C C . VAL A 1 99 ? -12.196 6.734 36.522 1.00 94.12 99 VAL A C 1
ATOM 803 O O . VAL A 1 99 ? -12.602 6.793 35.367 1.00 94.12 99 VAL A O 1
ATOM 806 N N . VAL A 1 100 ? -11.914 7.825 37.228 1.00 90.50 100 VAL A N 1
ATOM 807 C CA . VAL A 1 100 ? -11.760 9.152 36.625 1.00 90.50 100 VAL A CA 1
ATOM 808 C C . VAL A 1 100 ? -10.325 9.586 36.879 1.00 90.50 100 VAL A C 1
ATOM 810 O O . VAL A 1 100 ? -9.938 9.829 38.028 1.00 90.50 100 VAL A O 1
ATOM 813 N N . LEU A 1 101 ? -9.519 9.625 35.824 1.00 90.38 101 LEU A N 1
ATOM 814 C CA . LEU A 1 101 ? -8.130 10.049 35.897 1.00 90.38 101 LEU A CA 1
ATOM 815 C C . LEU A 1 101 ? -8.037 11.580 35.852 1.00 90.38 101 LEU A C 1
ATOM 817 O O . LEU A 1 101 ? -8.797 12.238 35.144 1.00 90.38 101 LEU A O 1
ATOM 821 N N . PRO A 1 102 ? -7.076 12.185 36.574 1.00 83.38 102 PRO A N 1
ATOM 822 C CA . PRO A 1 102 ? -6.869 13.633 36.525 1.00 83.38 102 PRO A CA 1
ATOM 823 C C . PRO A 1 102 ? -6.326 14.110 35.169 1.00 83.38 102 PRO A C 1
ATOM 825 O O . PRO A 1 102 ? -6.434 15.289 34.847 1.00 83.38 102 PRO A O 1
ATOM 828 N N . LYS A 1 103 ? -5.697 13.212 34.403 1.00 85.75 103 LYS A N 1
ATOM 829 C CA . LYS A 1 103 ? -5.184 13.447 33.052 1.00 85.75 103 LYS A CA 1
ATOM 830 C C . LYS A 1 103 ? -5.100 12.126 32.292 1.00 85.75 103 LYS A C 1
ATOM 832 O O . LYS A 1 103 ? -4.809 11.092 32.893 1.00 85.75 103 LYS A O 1
ATOM 837 N N . GLU A 1 104 ? -5.294 12.188 30.983 1.00 78.44 104 GLU A N 1
ATOM 838 C CA . GLU A 1 104 ? -5.130 11.045 30.085 1.00 78.44 104 GLU A CA 1
ATOM 839 C C . GLU A 1 104 ? -3.634 10.743 29.911 1.00 78.44 104 GLU A C 1
ATOM 841 O O . GLU A 1 104 ? -2.823 11.644 29.673 1.00 78.44 104 GLU A O 1
ATOM 846 N N . VAL A 1 105 ? -3.249 9.479 30.095 1.00 82.19 105 VAL A N 1
ATOM 847 C CA . VAL A 1 105 ? -1.864 9.014 29.955 1.00 82.19 105 VAL A CA 1
ATOM 848 C C . VAL A 1 105 ? -1.834 7.737 29.131 1.00 82.19 105 VAL A C 1
ATOM 850 O O . VAL A 1 105 ? -2.580 6.806 29.404 1.00 82.19 105 VAL A O 1
ATOM 853 N N . PHE A 1 106 ? -0.959 7.686 28.128 1.00 82.38 106 PHE A N 1
ATOM 854 C CA . PHE A 1 106 ? -0.817 6.528 27.245 1.00 82.38 106 PHE A CA 1
ATOM 855 C C . PHE A 1 106 ? 0.386 5.679 27.660 1.00 82.38 106 PHE A C 1
ATOM 857 O O . PH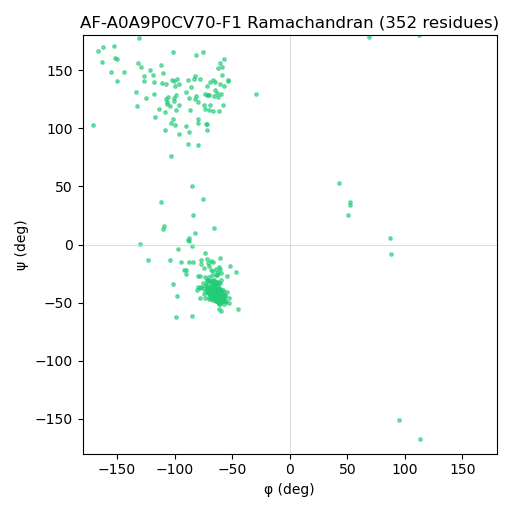E A 1 106 ? 1.501 6.191 27.748 1.00 82.38 106 PHE A O 1
ATOM 864 N N . GLY A 1 107 ? 0.173 4.380 27.879 1.00 83.88 107 GLY A N 1
ATOM 865 C CA . GLY A 1 107 ? 1.222 3.414 28.230 1.00 83.88 107 GLY A CA 1
ATOM 866 C C . GLY A 1 107 ? 1.101 2.838 29.646 1.00 83.88 107 GLY A C 1
ATOM 867 O O . GLY A 1 107 ? 0.068 2.976 30.304 1.00 83.88 107 GLY A O 1
ATOM 868 N N . LYS A 1 108 ? 2.165 2.161 30.111 1.00 90.38 108 LYS A N 1
ATOM 869 C CA . LYS A 1 108 ? 2.241 1.536 31.446 1.00 90.38 108 LYS A CA 1
ATOM 870 C C . LYS A 1 108 ? 2.740 2.545 32.480 1.00 90.38 108 LYS A C 1
ATOM 872 O O . LYS A 1 108 ? 3.809 3.137 32.319 1.00 90.38 108 LYS A O 1
ATOM 877 N N . TYR A 1 109 ? 1.984 2.719 33.556 1.00 93.12 109 TYR A N 1
ATOM 878 C CA . TYR A 1 109 ? 2.292 3.664 34.629 1.00 93.12 109 TYR A CA 1
ATOM 879 C C . TYR A 1 109 ? 2.177 3.002 35.995 1.00 93.12 109 TYR A C 1
ATOM 881 O O . TYR A 1 109 ? 1.457 2.021 36.179 1.00 93.12 109 TYR A O 1
ATOM 889 N N . TRP A 1 110 ? 2.880 3.589 36.957 1.00 93.88 110 TRP A N 1
ATOM 890 C CA . TRP A 1 110 ? 2.610 3.388 38.371 1.00 93.88 110 TRP A CA 1
ATOM 891 C C . TRP A 1 110 ? 1.430 4.259 38.790 1.00 93.88 110 TRP A C 1
ATOM 893 O O . TRP A 1 110 ? 1.479 5.488 38.663 1.00 93.88 110 TRP A O 1
ATOM 903 N N . TYR A 1 111 ? 0.400 3.623 39.330 1.00 95.62 111 TYR A N 1
ATOM 904 C CA . TYR A 1 111 ? -0.763 4.274 39.911 1.00 95.62 111 TYR A CA 1
ATOM 905 C C . TYR A 1 111 ? -0.753 4.094 41.422 1.00 95.62 111 TYR A C 1
ATOM 907 O O . TYR A 1 111 ? -0.307 3.073 41.944 1.00 95.62 111 TYR A O 1
ATOM 915 N N . LYS A 1 112 ? -1.273 5.095 42.129 1.00 95.62 112 LYS A N 1
ATOM 916 C CA . LYS A 1 112 ? -1.545 5.019 43.562 1.00 95.62 112 LYS A CA 1
ATOM 917 C C . LYS A 1 112 ? -3.032 5.179 43.798 1.00 95.62 112 LYS A C 1
ATOM 919 O O . LYS A 1 112 ? -3.622 6.162 43.350 1.00 95.62 112 LYS A O 1
ATOM 924 N N . VAL A 1 113 ? -3.635 4.277 44.564 1.00 95.81 113 VAL A N 1
ATOM 925 C CA . VAL A 1 113 ? -5.020 4.455 45.010 1.00 95.81 113 VAL A CA 1
ATOM 926 C C . VAL A 1 113 ? -5.053 5.561 46.063 1.00 95.81 113 VAL A C 1
ATOM 928 O O . VAL A 1 113 ? -4.672 5.368 47.219 1.00 95.81 113 VAL A O 1
ATOM 931 N N . LYS A 1 114 ? -5.516 6.749 45.679 1.00 92.81 114 LYS A N 1
ATOM 932 C CA . LYS A 1 114 ? -5.636 7.908 46.571 1.00 92.81 114 LYS A CA 1
ATOM 933 C C . LYS A 1 114 ? -6.705 7.687 47.631 1.00 92.81 114 LYS A C 1
ATOM 935 O O . LYS A 1 114 ? -6.505 7.995 48.807 1.00 92.81 114 LYS A O 1
ATOM 940 N N . THR A 1 115 ? -7.858 7.181 47.206 1.00 93.12 115 THR A N 1
ATOM 941 C CA . THR A 1 115 ? -8.985 6.825 48.070 1.00 93.12 115 THR A CA 1
ATOM 942 C C . THR A 1 115 ? -9.997 5.981 47.298 1.00 93.12 115 THR A C 1
ATOM 944 O O . THR A 1 115 ? -9.976 5.936 46.069 1.00 93.12 115 THR A O 1
ATOM 947 N N . VAL A 1 116 ? -10.910 5.360 48.038 1.00 92.56 116 VAL A N 1
ATOM 948 C CA . VAL A 1 116 ? -12.147 4.777 47.513 1.00 92.56 116 VAL A CA 1
ATOM 949 C C . VAL A 1 116 ? -13.278 5.761 47.803 1.00 92.56 116 VAL A C 1
ATOM 951 O O . VAL A 1 116 ? -13.451 6.173 48.957 1.00 92.56 116 VAL A O 1
ATOM 954 N N . GLU A 1 117 ? -13.989 6.195 46.769 1.00 90.38 117 GLU A N 1
ATOM 955 C CA . GLU A 1 117 ? -15.134 7.100 46.869 1.00 90.38 117 GLU A CA 1
ATOM 956 C C . GLU A 1 117 ? -16.422 6.273 46.817 1.00 90.38 117 GLU A C 1
ATOM 958 O O . GLU A 1 117 ? -16.593 5.436 45.935 1.00 90.38 117 GLU A O 1
ATOM 963 N N . PHE A 1 118 ? -17.302 6.497 47.793 1.00 89.25 118 PHE A N 1
ATOM 964 C CA . PHE A 1 118 ? -18.634 5.902 47.855 1.00 89.25 118 PHE A CA 1
ATOM 965 C C . PHE A 1 118 ? -19.617 7.029 47.561 1.00 89.25 118 PHE A C 1
ATOM 967 O O . PHE A 1 118 ? -19.853 7.868 48.431 1.00 89.25 118 PHE A O 1
ATOM 974 N N . LEU A 1 119 ? -20.074 7.095 46.317 1.00 87.38 119 LEU A N 1
ATOM 975 C CA . LEU A 1 119 ? -21.029 8.079 45.816 1.00 87.38 119 LEU A CA 1
ATOM 976 C C . LEU A 1 119 ? -22.414 7.437 45.737 1.00 87.38 119 LEU A C 1
ATOM 978 O O . LEU A 1 119 ? -22.510 6.218 45.757 1.00 87.38 119 LEU A O 1
ATOM 982 N N . ASP A 1 120 ? -23.466 8.241 45.583 1.00 82.44 120 ASP A N 1
ATOM 983 C CA . ASP A 1 120 ? -24.864 7.772 45.626 1.00 82.44 120 ASP A CA 1
ATOM 984 C C . ASP A 1 120 ? -25.230 6.738 44.548 1.00 82.44 120 ASP A C 1
ATOM 986 O O . ASP A 1 120 ? -26.214 6.019 44.691 1.00 82.44 120 ASP A O 1
ATOM 990 N N . LYS A 1 121 ? -24.466 6.666 43.449 1.00 86.06 121 LYS A N 1
ATOM 991 C CA . LYS A 1 121 ? -24.694 5.709 42.350 1.00 86.06 121 LYS A CA 1
ATOM 992 C C . LYS A 1 121 ? -23.504 4.804 42.043 1.00 86.06 121 LYS A C 1
ATOM 994 O O . LYS A 1 121 ? -23.671 3.815 41.338 1.00 86.06 121 LYS A O 1
ATOM 999 N N . GLU A 1 122 ? -22.315 5.115 42.559 1.00 90.88 122 GLU A N 1
ATOM 1000 C CA . GLU A 1 122 ? -21.097 4.373 42.229 1.00 90.88 122 GLU A CA 1
ATOM 1001 C C . GLU A 1 122 ? -20.134 4.236 43.409 1.00 90.88 122 GLU A C 1
ATOM 1003 O O . GLU A 1 122 ? -19.986 5.130 44.245 1.00 90.88 122 GLU A O 1
ATOM 1008 N N . ILE A 1 123 ? -19.408 3.124 43.421 1.00 90.38 123 ILE A N 1
ATOM 1009 C CA . ILE A 1 123 ? -18.201 2.931 44.215 1.00 90.38 123 ILE A CA 1
ATOM 1010 C C . ILE A 1 123 ? -17.034 2.945 43.239 1.00 90.38 123 ILE A C 1
ATOM 1012 O O . ILE A 1 123 ? -16.893 2.044 42.407 1.00 90.38 123 ILE A O 1
ATOM 1016 N N . ARG A 1 124 ? -16.180 3.964 43.349 1.00 90.06 124 ARG A N 1
ATOM 1017 C CA . ARG A 1 124 ? -15.059 4.152 42.423 1.00 90.06 124 ARG A CA 1
ATOM 1018 C C . ARG A 1 124 ? -13.732 4.350 43.134 1.00 90.06 124 ARG A C 1
ATOM 1020 O O . ARG A 1 124 ? -13.656 4.871 44.251 1.00 90.06 124 ARG A O 1
ATOM 1027 N N . LEU A 1 125 ? -12.661 3.974 42.447 1.00 93.44 125 LEU A N 1
ATOM 1028 C CA . LEU A 1 125 ? -11.298 4.250 42.884 1.00 93.44 125 LEU A CA 1
ATOM 1029 C C . LEU A 1 125 ? -10.835 5.585 42.317 1.00 93.44 125 LEU A C 1
ATOM 1031 O O . LEU A 1 125 ? -10.940 5.843 41.121 1.00 93.44 125 LEU A O 1
ATOM 1035 N N . LYS A 1 126 ? -10.274 6.427 43.184 1.00 93.06 126 LYS A N 1
ATOM 1036 C CA . LYS A 1 126 ? -9.568 7.633 42.763 1.00 93.06 126 LYS A CA 1
ATOM 1037 C C . LYS A 1 126 ? -8.085 7.332 42.696 1.00 93.06 126 LYS A C 1
ATOM 1039 O O . LYS A 1 126 ? -7.490 6.970 43.714 1.00 93.06 126 LYS A O 1
ATOM 1044 N N . LEU A 1 127 ? -7.499 7.496 41.517 1.00 95.25 127 LEU A N 1
ATOM 1045 C CA . LEU A 1 127 ? -6.095 7.187 41.272 1.00 95.25 127 LEU A CA 1
ATOM 1046 C C . LEU A 1 127 ? -5.271 8.466 41.118 1.00 95.25 127 LEU A C 1
ATOM 1048 O O . LEU A 1 127 ? -5.691 9.407 40.448 1.00 95.25 127 LEU A O 1
ATOM 1052 N N . ASP A 1 128 ? -4.082 8.470 41.712 1.00 93.75 128 ASP A N 1
ATOM 1053 C CA . ASP A 1 128 ? -3.019 9.412 41.376 1.00 93.75 128 ASP A CA 1
ATOM 1054 C C . ASP A 1 128 ? -2.019 8.707 40.441 1.00 93.75 128 ASP A C 1
ATOM 1056 O O . ASP A 1 128 ? -1.641 7.552 40.663 1.00 93.75 128 ASP A O 1
ATOM 1060 N N . ILE A 1 129 ? -1.579 9.408 39.396 1.00 92.94 129 ILE A N 1
ATOM 1061 C CA . ILE A 1 129 ? -0.553 8.919 38.467 1.00 92.94 129 ILE A CA 1
ATOM 1062 C C . ILE A 1 129 ? 0.809 9.276 39.058 1.00 92.94 129 ILE A C 1
ATOM 1064 O O . ILE A 1 129 ? 1.125 10.457 39.198 1.00 92.94 129 ILE A O 1
ATOM 1068 N N . VAL A 1 130 ? 1.611 8.269 39.406 1.00 91.69 130 VAL A N 1
ATOM 1069 C CA . VAL A 1 130 ? 2.891 8.473 40.098 1.00 91.69 130 VAL A CA 1
ATOM 1070 C C . VAL A 1 130 ? 4.005 8.764 39.099 1.00 91.69 130 VAL A C 1
ATOM 1072 O O . VAL A 1 130 ? 4.614 9.829 39.144 1.00 91.69 130 VAL A O 1
ATOM 1075 N N . ARG A 1 131 ? 4.286 7.821 38.193 1.00 88.62 131 ARG A N 1
ATOM 1076 C CA . ARG A 1 131 ? 5.335 7.946 37.170 1.00 88.62 131 ARG A CA 1
ATOM 1077 C C . ARG A 1 131 ? 5.145 6.924 36.045 1.00 88.62 131 ARG A C 1
ATOM 1079 O O . ARG A 1 131 ? 4.523 5.887 36.293 1.00 88.62 131 ARG A O 1
ATOM 1086 N N . PRO A 1 132 ? 5.692 7.173 34.840 1.00 87.44 132 PRO A N 1
ATOM 1087 C CA . PRO A 1 132 ? 5.819 6.136 33.822 1.00 87.44 132 PRO A CA 1
ATOM 1088 C C . PRO A 1 132 ? 6.547 4.918 34.391 1.00 87.44 132 PRO A C 1
ATOM 1090 O O . PRO A 1 132 ? 7.488 5.061 35.177 1.00 87.44 132 PRO A O 1
ATOM 1093 N N . TYR A 1 133 ? 6.113 3.719 34.015 1.00 81.75 133 TYR A N 1
ATOM 1094 C CA . TYR A 1 133 ? 6.821 2.505 34.391 1.00 81.75 133 TYR A CA 1
ATOM 1095 C C . TYR A 1 133 ? 8.149 2.437 33.626 1.00 81.75 133 TYR A C 1
ATOM 1097 O O . TYR A 1 133 ? 8.168 2.349 32.400 1.00 81.75 133 TYR A O 1
ATOM 1105 N N . GLN A 1 134 ? 9.262 2.484 34.356 1.00 76.12 134 GLN A N 1
ATOM 1106 C CA . GLN A 1 134 ? 10.598 2.211 33.836 1.00 76.12 134 GLN A CA 1
ATOM 1107 C C . GLN A 1 134 ? 11.026 0.850 34.384 1.00 76.12 134 GLN A C 1
ATOM 1109 O O . GLN A 1 134 ? 10.984 0.637 35.595 1.00 76.12 134 GLN A O 1
ATOM 1114 N N . ARG A 1 135 ? 11.400 -0.082 33.500 1.00 63.41 135 ARG A N 1
ATOM 1115 C CA . ARG A 1 135 ? 11.998 -1.359 33.911 1.00 63.41 135 ARG A CA 1
ATOM 1116 C C . ARG A 1 135 ? 13.360 -1.015 34.518 1.00 63.41 135 ARG A C 1
ATOM 1118 O O . ARG A 1 135 ? 14.197 -0.454 33.815 1.00 63.41 135 ARG A O 1
ATOM 1125 N N . GLU A 1 136 ? 13.554 -1.257 35.812 1.00 47.91 136 GLU A N 1
ATOM 1126 C CA . GLU A 1 136 ? 14.851 -1.024 36.452 1.00 47.91 136 GLU A CA 1
ATOM 1127 C C . GLU A 1 136 ? 15.896 -1.931 35.790 1.00 47.91 136 GLU A C 1
ATOM 1129 O O . GLU A 1 136 ? 15.814 -3.155 35.864 1.00 47.91 136 GLU A O 1
ATOM 1134 N N . SER A 1 137 ? 16.871 -1.328 35.110 1.00 40.34 137 SER A N 1
ATOM 1135 C CA . SER A 1 137 ? 18.095 -2.008 34.700 1.00 40.34 137 SER A CA 1
ATOM 1136 C C . SER A 1 137 ? 18.946 -2.212 35.950 1.00 40.34 137 SER A C 1
ATOM 1138 O O . SER A 1 137 ? 19.522 -1.259 36.477 1.00 40.34 137 SER A O 1
ATOM 1140 N N . THR A 1 138 ? 18.977 -3.438 36.462 1.00 35.78 138 THR A N 1
ATOM 1141 C CA . THR A 1 138 ? 19.832 -3.837 37.586 1.00 35.78 138 THR A CA 1
ATOM 1142 C C . THR A 1 138 ? 21.301 -3.478 37.286 1.00 35.78 138 THR A C 1
ATOM 1144 O O . THR A 1 138 ? 21.722 -3.641 36.138 1.00 35.78 138 THR A O 1
ATOM 1147 N N . PRO A 1 139 ? 22.102 -2.987 38.257 1.00 40.47 139 PRO A N 1
ATOM 1148 C CA . PRO A 1 139 ? 23.482 -2.590 37.991 1.00 40.47 139 PRO A CA 1
ATOM 1149 C C . PRO A 1 139 ? 24.317 -3.796 37.555 1.00 40.47 139 PRO A C 1
ATOM 1151 O O . PRO A 1 139 ? 24.304 -4.843 38.204 1.00 40.47 139 PRO A O 1
ATOM 1154 N N . LEU A 1 140 ? 25.041 -3.620 36.451 1.00 37.78 140 LEU A N 1
ATOM 1155 C CA . LEU A 1 140 ? 25.890 -4.619 35.811 1.00 37.78 140 LEU A CA 1
ATOM 1156 C C . LEU A 1 140 ? 26.968 -5.137 36.774 1.00 37.78 140 LEU A C 1
ATOM 1158 O O . LEU A 1 140 ? 27.830 -4.386 37.232 1.00 37.78 140 LEU A O 1
ATOM 1162 N N . ARG A 1 141 ? 26.951 -6.449 37.028 1.00 35.91 141 ARG A N 1
ATOM 1163 C CA . ARG A 1 141 ? 28.101 -7.206 37.529 1.00 35.91 141 ARG A CA 1
ATOM 1164 C C . ARG A 1 141 ? 28.622 -8.044 36.360 1.00 35.91 141 ARG A C 1
ATOM 1166 O O . ARG A 1 141 ? 27.860 -8.813 35.786 1.00 35.91 141 ARG A O 1
ATOM 1173 N N . ASN A 1 142 ? 29.890 -7.820 36.007 1.00 48.09 142 ASN A N 1
ATOM 1174 C CA . ASN A 1 142 ? 30.626 -8.361 34.855 1.00 48.09 142 ASN A CA 1
ATOM 1175 C C . ASN A 1 142 ? 30.171 -9.745 34.374 1.00 48.09 142 ASN A C 1
ATOM 1177 O O . ASN A 1 142 ? 30.165 -10.682 35.167 1.00 48.09 142 ASN A O 1
ATOM 1181 N N . THR A 1 143 ? 29.919 -9.894 33.071 1.00 40.56 143 THR A N 1
ATOM 1182 C CA . THR A 1 143 ? 30.136 -11.141 32.309 1.00 40.56 143 THR A CA 1
ATOM 1183 C C . THR A 1 143 ? 29.941 -10.854 30.818 1.00 40.56 143 THR A C 1
ATOM 1185 O O . THR A 1 143 ? 28.823 -10.726 30.332 1.00 40.56 143 THR A O 1
ATOM 1188 N N . SER A 1 144 ? 31.052 -10.742 30.091 1.00 49.34 144 SER A N 1
ATOM 1189 C CA . SER A 1 144 ? 31.126 -10.450 28.651 1.00 49.34 144 SER A CA 1
ATOM 1190 C C . SER A 1 144 ? 30.444 -11.488 27.749 1.00 49.34 144 SER A C 1
ATOM 1192 O O . SER A 1 144 ? 30.218 -11.209 26.577 1.00 49.34 144 SER A O 1
ATOM 1194 N N . ASP A 1 145 ? 30.064 -12.649 28.286 1.00 45.88 145 ASP A N 1
ATOM 1195 C CA . ASP A 1 145 ? 29.351 -13.687 27.532 1.00 45.88 145 ASP A CA 1
ATOM 1196 C C . ASP A 1 145 ? 27.819 -13.528 27.613 1.00 45.88 145 ASP A C 1
ATOM 1198 O O . ASP A 1 145 ? 27.110 -13.877 26.671 1.00 45.88 145 ASP A O 1
ATOM 1202 N N . TYR A 1 146 ? 27.302 -12.896 28.677 1.00 47.50 146 TYR A N 1
ATOM 1203 C CA . TYR A 1 146 ? 25.865 -12.652 28.869 1.00 47.50 146 TYR A CA 1
ATOM 1204 C C . TYR A 1 146 ? 25.334 -11.484 28.026 1.00 47.50 146 TYR A C 1
ATOM 1206 O O . TYR A 1 146 ? 24.156 -11.466 27.680 1.00 47.50 146 TYR A O 1
ATOM 1214 N N . GLU A 1 147 ? 26.166 -10.499 27.669 1.00 48.69 147 GLU A N 1
ATOM 1215 C CA . GLU A 1 147 ? 25.719 -9.326 26.899 1.00 48.69 147 GLU A CA 1
ATOM 1216 C C . GLU A 1 147 ? 25.273 -9.677 25.473 1.00 48.69 147 GLU A C 1
ATOM 1218 O O . GLU A 1 147 ? 24.344 -9.051 24.962 1.00 48.69 147 GLU A O 1
ATOM 1223 N N . SER A 1 148 ? 25.860 -10.699 24.839 1.00 52.84 148 SER A N 1
ATOM 1224 C CA . SER A 1 148 ? 25.464 -11.096 23.478 1.00 52.84 148 SER A CA 1
ATOM 1225 C C . SER A 1 148 ? 24.124 -11.853 23.445 1.00 52.84 148 SER A C 1
ATOM 1227 O O . SER A 1 148 ? 23.291 -11.599 22.568 1.00 52.84 148 SER A O 1
ATOM 1229 N N . GLU A 1 149 ? 23.856 -12.702 24.444 1.00 54.12 149 GLU A N 1
ATOM 1230 C CA . GLU A 1 149 ? 22.568 -13.393 24.630 1.00 54.12 149 GLU A CA 1
ATOM 1231 C C . GLU A 1 149 ? 21.464 -12.438 25.111 1.00 54.12 149 GLU A C 1
ATOM 1233 O O . GLU A 1 149 ? 20.304 -12.547 24.708 1.00 54.12 149 GLU A O 1
ATOM 1238 N N . ASN A 1 150 ? 21.808 -11.445 25.934 1.00 63.72 150 ASN A N 1
ATOM 1239 C CA . ASN A 1 150 ? 20.840 -10.477 26.446 1.00 63.72 150 ASN A CA 1
ATOM 1240 C C . ASN A 1 150 ? 20.487 -9.417 25.389 1.00 63.72 150 ASN A C 1
ATOM 1242 O O . ASN A 1 150 ? 19.327 -9.052 25.235 1.00 63.72 150 ASN A O 1
ATOM 1246 N N . LEU A 1 151 ? 21.452 -8.969 24.579 1.00 66.81 151 LEU A N 1
ATOM 1247 C CA . LEU A 1 151 ? 21.164 -8.043 23.484 1.00 66.81 151 LEU A CA 1
ATOM 1248 C C . LEU A 1 151 ? 20.330 -8.710 22.388 1.00 66.81 151 LEU A C 1
ATOM 1250 O O . LEU A 1 151 ? 19.400 -8.091 21.878 1.00 66.81 151 LEU A O 1
ATOM 1254 N N . SER A 1 152 ? 20.629 -9.964 22.041 1.00 70.94 152 SER A N 1
ATOM 1255 C CA . SER A 1 152 ? 19.846 -10.712 21.052 1.00 70.94 152 SER A CA 1
ATOM 1256 C C . SER A 1 152 ? 18.427 -11.001 21.546 1.00 70.94 152 SER A C 1
ATOM 1258 O O . SER A 1 152 ? 17.480 -10.806 20.786 1.00 70.94 152 SER A O 1
ATOM 1260 N N . SER A 1 153 ? 18.245 -11.353 22.822 1.00 70.62 153 SER A N 1
ATOM 1261 C CA . SER A 1 153 ? 16.909 -11.555 23.396 1.00 70.62 153 SER A CA 1
ATOM 1262 C C . SER A 1 153 ? 16.100 -10.254 23.500 1.00 70.62 153 SER A C 1
ATOM 1264 O O . SER A 1 153 ? 14.925 -10.242 23.133 1.00 70.62 153 SER A O 1
ATOM 1266 N N . ILE A 1 154 ? 16.726 -9.133 23.879 1.00 76.50 154 ILE A N 1
ATOM 1267 C CA . ILE A 1 154 ? 16.099 -7.799 23.867 1.00 76.50 154 ILE A CA 1
ATOM 1268 C C . ILE A 1 154 ? 15.732 -7.379 22.439 1.00 76.50 154 ILE A C 1
ATOM 1270 O O . ILE A 1 154 ? 14.666 -6.800 22.213 1.00 76.50 154 ILE A O 1
ATOM 1274 N N . LEU A 1 155 ? 16.597 -7.658 21.460 1.00 75.56 155 LEU A N 1
ATOM 1275 C CA . LEU A 1 155 ? 16.338 -7.342 20.058 1.00 75.56 155 LEU A CA 1
ATOM 1276 C C . LEU A 1 155 ? 15.143 -8.142 19.526 1.00 75.56 155 LEU A C 1
ATOM 1278 O O . LEU A 1 155 ? 14.306 -7.580 18.820 1.00 75.56 155 LEU A O 1
ATOM 1282 N N . GLU A 1 156 ? 15.034 -9.420 19.893 1.00 79.38 156 GLU A N 1
ATOM 1283 C CA . GLU A 1 156 ? 13.903 -10.276 19.530 1.00 79.38 156 GLU A CA 1
ATOM 1284 C C . GLU A 1 156 ? 12.605 -9.871 20.256 1.00 79.38 156 GLU A C 1
ATOM 1286 O O . GLU A 1 156 ? 11.557 -9.794 19.613 1.00 79.38 156 GLU A O 1
ATOM 1291 N N . GLU A 1 157 ? 12.659 -9.479 21.536 1.00 81.56 157 GLU A N 1
ATOM 1292 C CA . GLU A 1 157 ? 11.507 -8.922 22.272 1.00 81.56 157 GLU A CA 1
ATOM 1293 C C . GLU A 1 157 ? 11.011 -7.618 21.616 1.00 81.56 157 GLU A C 1
ATOM 1295 O O . GLU A 1 157 ? 9.814 -7.446 21.369 1.00 81.56 157 GLU A O 1
ATOM 1300 N N . LYS A 1 158 ? 11.929 -6.713 21.241 1.00 81.56 158 LYS A N 1
ATOM 1301 C CA . LYS A 1 158 ? 11.602 -5.466 20.526 1.00 81.56 158 LYS A CA 1
ATOM 1302 C C . LYS A 1 158 ? 11.054 -5.724 19.128 1.00 81.56 158 LYS A C 1
ATOM 1304 O O . LYS A 1 158 ? 10.090 -5.069 18.736 1.00 81.56 158 LYS A O 1
ATOM 1309 N N . LYS A 1 159 ? 11.624 -6.673 18.382 1.00 78.31 159 LYS A N 1
ATOM 1310 C CA . LYS A 1 159 ? 11.101 -7.115 17.078 1.00 78.31 159 LYS A CA 1
ATOM 1311 C C . LYS A 1 159 ? 9.670 -7.610 17.205 1.00 78.31 159 LYS A C 1
ATOM 1313 O O . LYS A 1 159 ? 8.822 -7.209 16.410 1.00 78.31 159 LYS A O 1
ATOM 1318 N N . LEU A 1 160 ? 9.402 -8.459 18.197 1.00 81.12 160 LEU A N 1
ATOM 1319 C CA . LEU A 1 160 ? 8.080 -9.022 18.433 1.00 81.12 160 LEU A CA 1
ATOM 1320 C C . LEU A 1 160 ? 7.079 -7.927 18.811 1.00 81.12 160 LEU A C 1
ATOM 1322 O O . LEU A 1 160 ? 5.985 -7.888 18.257 1.00 81.12 160 LEU A O 1
ATOM 1326 N N . GLN A 1 161 ? 7.480 -6.990 19.671 1.00 81.38 161 GLN A N 1
ATOM 1327 C CA . GLN A 1 161 ? 6.652 -5.851 20.059 1.00 81.38 161 GLN A CA 1
ATOM 1328 C C . GLN A 1 161 ? 6.356 -4.916 18.876 1.00 81.38 161 GLN A C 1
ATOM 1330 O O . GLN A 1 161 ? 5.218 -4.493 18.689 1.00 81.38 161 GLN A O 1
ATOM 1335 N N . ILE A 1 162 ? 7.355 -4.613 18.041 1.00 78.88 162 ILE A N 1
ATOM 1336 C CA . ILE A 1 162 ? 7.164 -3.824 16.815 1.00 78.88 162 ILE A CA 1
ATOM 1337 C C . ILE A 1 162 ? 6.224 -4.557 15.860 1.00 78.88 162 ILE A C 1
ATOM 1339 O O . ILE A 1 162 ? 5.320 -3.936 15.306 1.00 78.88 162 ILE A O 1
ATOM 1343 N N . LYS A 1 163 ? 6.397 -5.872 15.698 1.00 82.25 163 LYS A N 1
ATOM 1344 C CA . LYS A 1 163 ? 5.527 -6.699 14.863 1.00 82.25 163 LYS A CA 1
ATOM 1345 C C . LYS A 1 163 ? 4.081 -6.667 15.363 1.00 82.25 163 LYS A C 1
ATOM 1347 O O . LYS A 1 163 ? 3.189 -6.418 14.564 1.00 82.25 163 LYS A O 1
ATOM 1352 N N . GLN A 1 164 ? 3.850 -6.835 16.664 1.00 81.25 164 GLN A N 1
ATOM 1353 C CA . GLN A 1 164 ? 2.514 -6.783 17.268 1.00 81.25 164 GLN A CA 1
ATOM 1354 C C . GLN A 1 164 ? 1.868 -5.399 17.140 1.00 81.25 164 GLN A C 1
ATOM 1356 O O . GLN A 1 164 ? 0.701 -5.296 16.772 1.00 81.25 164 GLN A O 1
ATOM 1361 N N . ASN A 1 165 ? 2.626 -4.327 17.381 1.00 79.81 165 ASN A N 1
ATOM 1362 C CA . ASN A 1 165 ? 2.132 -2.961 17.204 1.00 79.81 165 ASN A CA 1
ATOM 1363 C C . ASN A 1 165 ? 1.787 -2.672 15.739 1.00 79.81 165 ASN A C 1
ATOM 1365 O O . ASN A 1 165 ? 0.786 -2.016 15.458 1.00 79.81 165 ASN A O 1
ATOM 1369 N N . LEU A 1 166 ? 2.597 -3.177 14.805 1.00 77.31 166 LEU A N 1
ATOM 1370 C CA . LEU A 1 166 ? 2.334 -3.063 13.377 1.00 77.31 166 LEU A CA 1
ATOM 1371 C C . LEU A 1 166 ? 1.090 -3.864 12.981 1.00 77.31 166 LEU A C 1
ATOM 1373 O O . LEU A 1 166 ? 0.255 -3.348 12.249 1.00 77.31 166 LEU A O 1
ATOM 1377 N N . GLU A 1 167 ? 0.926 -5.086 13.489 1.00 79.31 167 GLU A N 1
ATOM 1378 C CA . GLU A 1 167 ? -0.272 -5.901 13.269 1.00 79.31 167 GLU A CA 1
ATOM 1379 C C . GLU A 1 167 ? -1.531 -5.214 13.814 1.00 79.31 167 GLU A C 1
ATOM 1381 O O . GLU A 1 167 ? -2.538 -5.153 13.111 1.00 79.31 167 GLU A O 1
ATOM 1386 N N . TYR A 1 168 ? -1.471 -4.636 15.018 1.00 76.75 168 TYR A N 1
ATOM 1387 C CA . TYR A 1 168 ? -2.584 -3.887 15.604 1.00 76.75 168 TYR A CA 1
ATOM 1388 C C . TYR A 1 168 ? -2.924 -2.644 14.779 1.00 76.75 168 TYR A C 1
ATOM 1390 O O . TYR A 1 168 ? -4.083 -2.434 14.428 1.00 76.75 168 TYR A O 1
ATOM 1398 N N . PHE A 1 169 ? -1.914 -1.856 14.401 1.00 79.19 169 PHE A N 1
ATOM 1399 C CA . PHE A 1 169 ? -2.093 -0.681 13.553 1.00 79.19 169 PHE A CA 1
ATOM 1400 C C . PHE A 1 169 ? -2.691 -1.047 12.193 1.00 79.19 169 PHE A C 1
ATOM 1402 O O . PHE A 1 169 ? -3.643 -0.411 11.753 1.00 79.19 169 PHE A O 1
ATOM 1409 N N . LEU A 1 170 ? -2.179 -2.093 11.539 1.00 74.62 170 LEU A N 1
ATOM 1410 C CA . LEU A 1 170 ? -2.712 -2.580 10.268 1.00 74.62 170 LEU A CA 1
ATOM 1411 C C . LEU A 1 170 ? -4.149 -3.069 10.421 1.00 74.62 170 LEU A C 1
ATOM 1413 O O . LEU A 1 170 ? -4.960 -2.821 9.534 1.00 74.62 170 LEU A O 1
ATOM 1417 N N . ARG A 1 171 ? -4.482 -3.729 11.534 1.00 77.19 171 ARG A N 1
ATOM 1418 C CA . ARG A 1 171 ? -5.839 -4.198 11.822 1.00 77.19 171 ARG A CA 1
ATOM 1419 C C . ARG A 1 171 ? -6.794 -3.031 12.039 1.00 77.19 171 ARG A C 1
ATOM 1421 O O . ARG A 1 171 ? -7.840 -3.014 11.404 1.00 77.19 171 ARG A O 1
ATOM 1428 N N . GLU A 1 172 ? -6.434 -2.041 12.849 1.00 76.56 172 GLU A N 1
ATOM 1429 C CA . GLU A 1 172 ? -7.220 -0.811 13.032 1.00 76.56 172 GLU A CA 1
ATOM 1430 C C . GLU A 1 172 ? -7.384 -0.046 11.715 1.00 76.56 172 GLU A C 1
ATOM 1432 O O . GLU A 1 172 ? -8.493 0.337 11.352 1.00 76.56 172 GLU A O 1
ATOM 1437 N N . LEU A 1 173 ? -6.313 0.082 10.930 1.00 71.19 173 LEU A N 1
ATOM 1438 C CA . LEU A 1 173 ? -6.341 0.706 9.609 1.00 71.19 173 LEU A CA 1
ATOM 1439 C C . LEU A 1 173 ? -7.276 -0.043 8.649 1.00 71.19 173 LEU A C 1
ATOM 1441 O O . LEU A 1 173 ? -8.125 0.573 8.013 1.00 71.19 173 LEU A O 1
ATOM 1445 N N . LEU A 1 174 ? -7.170 -1.372 8.572 1.00 66.94 174 LEU A N 1
ATOM 1446 C CA . LEU A 1 174 ? -8.062 -2.229 7.784 1.00 66.94 174 LEU A CA 1
ATOM 1447 C C . LEU A 1 174 ? -9.513 -2.116 8.251 1.00 66.94 174 LEU A C 1
ATOM 1449 O O . LEU A 1 174 ? -10.414 -2.082 7.418 1.00 66.94 174 LEU A O 1
ATOM 1453 N N . THR A 1 175 ? -9.747 -2.026 9.560 1.00 67.81 175 THR A N 1
ATOM 1454 C CA . THR A 1 175 ? -11.091 -1.885 10.133 1.00 67.81 175 THR A CA 1
ATOM 1455 C C . THR A 1 175 ? -11.676 -0.514 9.800 1.00 67.81 175 THR A C 1
ATOM 1457 O O . THR A 1 175 ? -12.819 -0.435 9.360 1.00 67.81 175 THR A O 1
ATOM 1460 N N . LEU A 1 176 ? -10.876 0.552 9.890 1.00 64.81 176 LEU A N 1
ATOM 1461 C CA . LEU A 1 176 ? -11.240 1.906 9.477 1.00 64.81 176 LEU A CA 1
ATOM 1462 C C . LEU A 1 176 ? -11.548 1.970 7.974 1.00 64.81 176 LEU A C 1
ATOM 1464 O O . LEU A 1 176 ? -12.532 2.583 7.566 1.00 64.81 176 LEU A O 1
ATOM 1468 N N . VAL A 1 177 ? -10.754 1.300 7.139 1.00 61.88 177 VAL A N 1
ATOM 1469 C CA . VAL A 1 177 ? -10.997 1.191 5.691 1.00 61.88 177 VAL A CA 1
ATOM 1470 C C . VAL A 1 177 ? -12.263 0.387 5.396 1.00 61.88 177 VAL A C 1
ATOM 1472 O O . VAL A 1 177 ? -13.053 0.788 4.546 1.00 61.88 177 VAL A O 1
ATOM 1475 N N . ALA A 1 178 ? -12.496 -0.710 6.118 1.00 60.22 178 ALA A N 1
ATOM 1476 C CA . ALA A 1 178 ? -13.675 -1.553 5.951 1.00 60.22 178 ALA A CA 1
ATOM 1477 C C . ALA A 1 178 ? -14.971 -0.863 6.418 1.00 60.22 178 ALA A C 1
ATOM 1479 O O . ALA A 1 178 ? -16.015 -1.042 5.792 1.00 60.22 178 ALA A O 1
ATOM 1480 N N . TYR A 1 179 ? -14.914 -0.060 7.489 1.00 60.22 179 TYR A N 1
ATOM 1481 C CA . TYR A 1 179 ? -16.069 0.654 8.049 1.00 60.22 179 TYR A CA 1
ATOM 1482 C C . TYR A 1 179 ? -16.294 2.050 7.462 1.00 60.22 179 TYR A C 1
ATOM 1484 O O . TYR A 1 179 ? -17.415 2.565 7.520 1.00 60.22 179 TYR A O 1
ATOM 1492 N N . SER A 1 180 ? -15.275 2.680 6.873 1.00 54.81 180 SER A N 1
ATOM 1493 C CA . SER A 1 180 ? -15.448 3.981 6.234 1.00 54.81 180 SER A CA 1
ATOM 1494 C C . SER A 1 180 ? -16.234 3.825 4.928 1.00 54.81 180 SER A C 1
ATOM 1496 O O . SER A 1 180 ? -15.705 3.559 3.854 1.00 54.81 180 SER A O 1
ATOM 1498 N N . LYS A 1 181 ? -17.541 4.104 4.986 1.00 55.75 181 LYS A N 1
ATOM 1499 C CA . LYS A 1 181 ? -18.397 4.348 3.805 1.00 55.75 181 LYS A CA 1
ATOM 1500 C C . LYS A 1 181 ? -18.023 5.629 3.032 1.00 55.75 181 LYS A C 1
ATOM 1502 O O . LYS A 1 181 ? -18.797 6.126 2.219 1.00 55.75 181 LYS A O 1
ATOM 1507 N N . LEU A 1 182 ? -16.850 6.199 3.293 1.00 64.62 182 LEU A N 1
ATOM 1508 C CA . LEU A 1 182 ? -16.331 7.372 2.612 1.00 64.62 182 LEU A CA 1
ATOM 1509 C C . LEU A 1 182 ? -15.530 6.894 1.401 1.00 64.62 182 LEU A C 1
ATOM 1511 O O . LEU A 1 182 ? -14.376 6.495 1.528 1.00 64.62 182 LEU A O 1
ATOM 1515 N N . HIS A 1 183 ? -16.138 6.991 0.215 1.00 70.62 183 HIS A N 1
ATOM 1516 C CA . HIS A 1 183 ? -15.509 6.718 -1.087 1.00 70.62 183 HIS A CA 1
ATOM 1517 C C . HIS A 1 183 ? -14.125 7.377 -1.259 1.00 70.62 183 HIS A C 1
ATOM 1519 O O . HIS A 1 183 ? -13.291 6.884 -2.014 1.00 70.62 183 HIS A O 1
ATOM 1525 N N . VAL A 1 184 ? -13.866 8.457 -0.514 1.00 75.62 184 VAL A N 1
ATOM 1526 C CA . VAL A 1 184 ? -12.575 9.145 -0.444 1.00 75.62 184 VAL A CA 1
ATOM 1527 C C . VAL A 1 184 ? -11.451 8.248 0.068 1.00 75.62 184 VAL A C 1
ATOM 1529 O O . VAL A 1 184 ? -10.397 8.189 -0.558 1.00 75.62 184 VAL A O 1
ATOM 1532 N N . PHE A 1 185 ? -11.666 7.527 1.172 1.00 79.75 185 PHE A N 1
ATOM 1533 C CA . PHE A 1 185 ? -10.633 6.652 1.726 1.00 79.75 185 PHE A CA 1
ATOM 1534 C C . PHE A 1 185 ? -10.351 5.488 0.787 1.00 79.75 185 PHE A C 1
ATOM 1536 O O . PHE A 1 185 ? -9.192 5.191 0.531 1.00 79.75 185 PHE A O 1
ATOM 1543 N N . GLN A 1 186 ? -11.388 4.883 0.205 1.00 81.00 186 GLN A N 1
ATOM 1544 C CA . GLN A 1 186 ? -11.207 3.799 -0.761 1.00 81.00 186 GLN A CA 1
ATOM 1545 C C . GLN A 1 186 ? -10.345 4.238 -1.950 1.00 81.00 186 GLN A C 1
ATOM 1547 O O . GLN A 1 186 ? -9.380 3.552 -2.268 1.00 81.00 186 GLN A O 1
ATOM 1552 N N . ALA A 1 187 ? -10.630 5.399 -2.548 1.00 84.44 187 ALA A N 1
ATOM 1553 C CA . ALA A 1 187 ? -9.827 5.933 -3.648 1.00 84.44 187 ALA A CA 1
ATOM 1554 C C . ALA A 1 187 ? -8.383 6.260 -3.222 1.00 84.44 187 ALA A C 1
ATOM 1556 O O . ALA A 1 187 ? -7.441 5.973 -3.956 1.00 84.44 187 ALA A O 1
ATOM 1557 N N . LEU A 1 188 ? -8.191 6.815 -2.020 1.00 86.62 188 LEU A N 1
ATOM 1558 C CA . LEU A 1 188 ? -6.862 7.123 -1.490 1.00 86.62 188 LEU A CA 1
ATOM 1559 C C . LEU A 1 188 ? -6.028 5.854 -1.252 1.00 86.62 188 LEU A C 1
ATOM 1561 O O . LEU A 1 188 ? -4.864 5.808 -1.641 1.00 86.62 188 LEU A O 1
ATOM 1565 N N . PHE A 1 189 ? -6.612 4.823 -0.636 1.00 89.38 189 PHE A N 1
ATOM 1566 C CA . PHE A 1 189 ? -5.922 3.560 -0.368 1.00 89.38 189 PHE A CA 1
ATOM 1567 C C . PHE A 1 189 ? -5.657 2.754 -1.641 1.00 89.38 189 PHE A C 1
ATOM 1569 O O . PHE A 1 189 ? -4.604 2.123 -1.743 1.00 89.38 189 PHE A O 1
ATOM 1576 N N . ASP A 1 190 ? -6.563 2.789 -2.619 1.00 89.00 190 ASP A N 1
ATOM 1577 C CA . ASP A 1 190 ? -6.343 2.147 -3.919 1.00 89.00 190 ASP A CA 1
ATOM 1578 C C . ASP A 1 190 ? -5.174 2.823 -4.658 1.00 89.00 190 ASP A C 1
ATOM 1580 O O . ASP A 1 190 ? -4.209 2.154 -5.025 1.00 89.00 190 ASP A O 1
ATOM 1584 N N . ASN A 1 191 ? -5.151 4.159 -4.718 1.00 94.19 191 ASN A N 1
ATOM 1585 C CA . ASN A 1 191 ? -4.037 4.899 -5.313 1.00 94.19 191 ASN A CA 1
ATOM 1586 C C . ASN A 1 191 ? -2.707 4.710 -4.548 1.00 94.19 191 ASN A C 1
ATOM 1588 O O . ASN A 1 191 ? -1.645 4.535 -5.149 1.00 94.19 191 ASN A O 1
ATOM 1592 N N . ALA A 1 192 ? -2.745 4.666 -3.211 1.00 93.94 192 ALA A N 1
ATOM 1593 C CA . ALA A 1 192 ? -1.572 4.328 -2.402 1.00 93.94 192 ALA A CA 1
ATOM 1594 C C . ALA A 1 192 ? -1.072 2.901 -2.689 1.00 93.94 192 ALA A C 1
ATOM 1596 O O . ALA A 1 192 ? 0.134 2.655 -2.715 1.00 93.94 192 ALA A O 1
ATOM 1597 N N . THR A 1 193 ? -1.981 1.964 -2.961 1.00 93.56 193 THR A N 1
ATOM 1598 C CA . THR A 1 193 ? -1.628 0.602 -3.374 1.00 93.56 193 THR A CA 1
ATOM 1599 C C . THR A 1 193 ? -0.926 0.608 -4.733 1.00 93.56 193 THR A C 1
ATOM 1601 O O . THR A 1 193 ? 0.103 -0.051 -4.877 1.00 93.56 193 THR A O 1
ATOM 1604 N N . HIS A 1 194 ? -1.401 1.397 -5.703 1.00 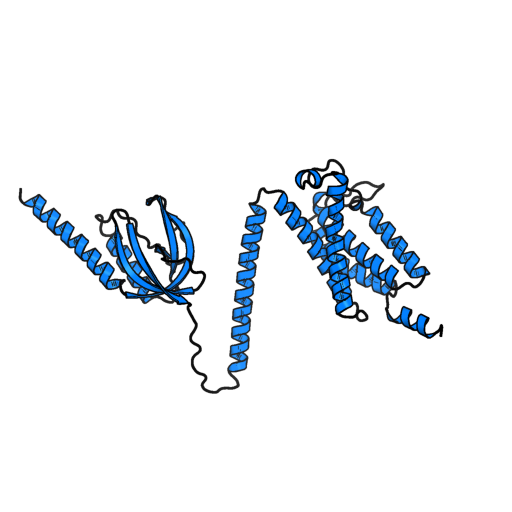96.94 194 HIS A N 1
ATOM 1605 C CA . HIS A 1 194 ? -0.720 1.571 -6.991 1.00 96.94 194 HIS A CA 1
ATOM 1606 C C . HIS A 1 194 ? 0.695 2.135 -6.822 1.00 96.94 194 HIS A C 1
ATOM 1608 O O . HIS A 1 194 ? 1.645 1.581 -7.378 1.00 96.94 194 HIS A O 1
ATOM 1614 N N . PHE A 1 195 ? 0.854 3.169 -5.990 1.00 97.50 195 PHE A N 1
ATOM 1615 C CA . PHE A 1 195 ? 2.162 3.729 -5.650 1.00 97.50 195 PHE A CA 1
ATOM 1616 C C . PHE A 1 195 ? 3.113 2.662 -5.081 1.00 97.50 195 PHE A C 1
ATOM 1618 O O . PHE A 1 195 ? 4.249 2.521 -5.539 1.00 97.50 195 PHE A O 1
ATOM 1625 N N . LEU A 1 196 ? 2.648 1.878 -4.102 1.00 96.94 196 LEU A N 1
ATOM 1626 C CA . LEU A 1 196 ? 3.468 0.873 -3.424 1.00 96.94 196 LEU A CA 1
ATOM 1627 C C . LEU A 1 196 ? 3.848 -0.296 -4.338 1.00 96.94 196 LEU A C 1
ATOM 1629 O O . LEU A 1 196 ? 5.017 -0.679 -4.371 1.00 96.94 196 LEU A O 1
ATOM 1633 N N . ILE A 1 197 ? 2.899 -0.859 -5.091 1.00 96.06 197 ILE A N 1
ATOM 1634 C CA . ILE A 1 197 ? 3.171 -2.007 -5.971 1.00 96.06 197 ILE A CA 1
ATOM 1635 C C . ILE A 1 197 ? 4.121 -1.603 -7.102 1.00 96.06 197 ILE A C 1
ATOM 1637 O O . ILE A 1 197 ? 5.054 -2.356 -7.394 1.00 96.06 197 ILE A O 1
ATOM 1641 N N . GLY A 1 198 ? 3.938 -0.423 -7.707 1.00 97.25 198 GLY A N 1
ATOM 1642 C CA . GLY A 1 198 ? 4.843 0.085 -8.743 1.00 97.25 1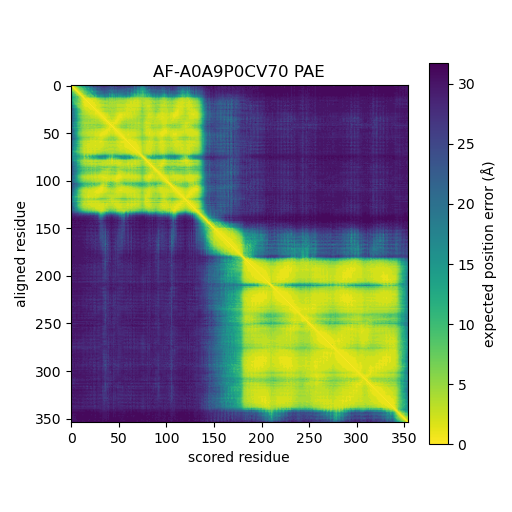98 GLY A CA 1
ATOM 1643 C C . GLY A 1 198 ? 6.276 0.248 -8.226 1.00 97.25 198 GLY A C 1
ATOM 1644 O O . GLY A 1 198 ? 7.227 -0.225 -8.855 1.00 97.25 198 GLY A O 1
ATOM 1645 N N . GLY A 1 199 ? 6.428 0.833 -7.034 1.00 97.06 199 GLY A N 1
ATOM 1646 C CA . GLY A 1 199 ? 7.722 0.999 -6.373 1.00 97.06 199 GLY A CA 1
ATOM 1647 C C . GLY A 1 199 ? 8.402 -0.314 -6.005 1.00 97.06 199 GLY A C 1
ATOM 1648 O O . GLY A 1 199 ? 9.571 -0.513 -6.331 1.00 97.06 199 GLY A O 1
ATOM 1649 N N . LEU A 1 200 ? 7.678 -1.234 -5.361 1.00 96.88 200 LEU A N 1
ATOM 1650 C CA . LEU A 1 200 ? 8.208 -2.546 -4.976 1.00 96.88 200 LEU A CA 1
ATOM 1651 C C . LEU A 1 200 ? 8.603 -3.384 -6.198 1.00 96.88 200 LEU A C 1
ATOM 1653 O O . LEU A 1 200 ? 9.644 -4.042 -6.178 1.00 96.88 200 LEU A O 1
ATOM 1657 N N . SER A 1 201 ? 7.820 -3.316 -7.278 1.00 96.94 201 SER A N 1
ATOM 1658 C CA . SER A 1 201 ? 8.139 -4.000 -8.535 1.00 96.94 201 SER A CA 1
ATOM 1659 C C . SER A 1 201 ? 9.457 -3.485 -9.114 1.00 96.94 201 SER A C 1
ATOM 1661 O O . SER A 1 201 ? 10.346 -4.274 -9.434 1.00 96.94 201 SER A O 1
ATOM 1663 N N . TRP A 1 202 ? 9.640 -2.163 -9.190 1.00 97.69 202 TRP A N 1
ATOM 1664 C CA . TRP A 1 202 ? 10.888 -1.605 -9.711 1.00 97.69 202 TRP A CA 1
ATOM 1665 C C . TRP A 1 202 ? 12.076 -1.786 -8.762 1.00 97.69 202 TRP A C 1
ATOM 1667 O O . TRP A 1 202 ? 13.197 -2.013 -9.214 1.00 97.69 202 TRP A O 1
ATOM 1677 N N . LEU A 1 203 ? 11.846 -1.775 -7.446 1.00 96.06 203 LEU A N 1
ATOM 1678 C CA . LEU A 1 203 ? 12.885 -2.061 -6.459 1.00 96.06 203 LEU A CA 1
ATOM 1679 C C . LEU A 1 203 ? 13.520 -3.430 -6.718 1.00 96.06 203 LEU A C 1
ATOM 1681 O O . LEU A 1 203 ? 14.745 -3.533 -6.721 1.00 96.06 203 LEU A O 1
ATOM 1685 N N . ILE A 1 204 ? 12.713 -4.457 -7.008 1.00 93.62 204 ILE A N 1
ATOM 1686 C CA . ILE A 1 204 ? 13.223 -5.781 -7.384 1.00 93.62 204 ILE A CA 1
ATOM 1687 C C . ILE A 1 204 ? 14.125 -5.669 -8.620 1.00 93.62 204 ILE A C 1
ATOM 1689 O O . ILE A 1 204 ? 15.246 -6.169 -8.593 1.00 93.62 204 ILE A O 1
ATOM 1693 N N . VAL A 1 205 ? 13.718 -4.941 -9.665 1.00 93.75 205 VAL A N 1
ATOM 1694 C CA . VAL A 1 205 ? 14.555 -4.708 -10.861 1.00 93.75 205 VAL A CA 1
ATOM 1695 C C . VAL A 1 205 ? 15.884 -4.021 -10.501 1.00 93.75 205 VAL A C 1
ATOM 1697 O O . VAL A 1 205 ? 16.953 -4.421 -10.981 1.00 93.75 205 VAL A O 1
ATOM 1700 N N . CYS A 1 206 ? 15.862 -3.025 -9.612 1.00 92.81 206 CYS A N 1
ATOM 1701 C CA . CYS A 1 206 ? 17.060 -2.341 -9.120 1.00 92.81 206 CYS A CA 1
ATOM 1702 C C . CYS A 1 206 ? 18.004 -3.258 -8.326 1.00 92.81 206 CYS A C 1
ATOM 1704 O O . CYS A 1 206 ? 19.221 -3.069 -8.404 1.00 92.81 206 CYS A O 1
ATOM 1706 N N . LEU A 1 207 ? 17.485 -4.249 -7.589 1.00 90.50 207 LEU A N 1
ATOM 1707 C CA . LEU A 1 207 ? 18.308 -5.218 -6.851 1.00 90.50 207 LEU A CA 1
ATOM 1708 C C . LEU A 1 207 ? 19.149 -6.092 -7.794 1.00 90.50 207 LEU A C 1
ATOM 1710 O O . LEU A 1 207 ? 20.291 -6.414 -7.470 1.00 90.50 207 LEU A O 1
ATOM 1714 N N . TYR A 1 208 ? 18.634 -6.403 -8.987 1.00 88.56 208 TYR A N 1
ATOM 1715 C CA . TYR A 1 208 ? 19.384 -7.119 -10.029 1.00 88.56 208 TYR A CA 1
ATOM 1716 C C . TYR A 1 208 ? 20.274 -6.200 -10.883 1.00 88.56 208 TYR A C 1
ATOM 1718 O O . TYR A 1 208 ? 21.181 -6.671 -11.570 1.00 88.56 208 TYR A O 1
ATOM 1726 N N . SER A 1 209 ? 20.065 -4.882 -10.822 1.00 83.69 209 SER A N 1
ATOM 1727 C CA . SER A 1 209 ? 20.827 -3.893 -11.592 1.00 83.69 209 SER A CA 1
ATOM 1728 C C . SER A 1 209 ? 22.097 -3.479 -10.831 1.00 83.69 209 SER A C 1
ATOM 1730 O O . SER A 1 209 ? 22.058 -2.619 -9.950 1.00 83.69 209 SER A O 1
ATOM 1732 N N . LYS A 1 210 ? 23.250 -4.083 -11.144 1.00 78.50 210 LYS A N 1
ATOM 1733 C CA . LYS A 1 210 ? 24.523 -3.800 -10.440 1.00 78.50 210 LYS A CA 1
ATOM 1734 C C . LYS A 1 210 ? 25.166 -2.456 -10.802 1.00 78.50 210 LYS A C 1
ATOM 1736 O O . LYS A 1 210 ? 25.980 -1.957 -10.038 1.00 78.50 210 LYS A O 1
ATOM 1741 N N . GLU A 1 211 ? 24.802 -1.883 -11.942 1.00 75.31 211 GLU A N 1
ATOM 1742 C CA . GLU A 1 211 ? 25.540 -0.770 -12.556 1.00 75.31 211 GLU A CA 1
ATOM 1743 C C . GLU A 1 211 ? 25.000 0.619 -12.200 1.00 75.31 211 GLU A C 1
ATOM 1745 O O . GLU A 1 211 ? 25.683 1.619 -12.399 1.00 75.31 211 GLU A O 1
ATOM 1750 N N . VAL A 1 212 ? 23.784 0.692 -11.655 1.00 81.69 212 VAL A N 1
ATOM 1751 C CA . VAL A 1 212 ? 23.153 1.955 -11.257 1.00 81.69 212 VAL A CA 1
ATOM 1752 C C . VAL A 1 212 ? 23.596 2.322 -9.840 1.00 81.69 212 VAL A C 1
ATOM 1754 O O . VAL A 1 212 ? 23.588 1.475 -8.941 1.00 81.69 212 VAL A O 1
ATOM 1757 N N . SER A 1 213 ? 23.952 3.589 -9.620 1.00 87.25 213 SER A N 1
ATOM 1758 C CA . SER A 1 213 ? 24.280 4.108 -8.287 1.00 87.25 213 SER A CA 1
ATOM 1759 C C . SER A 1 213 ? 23.093 3.983 -7.322 1.00 87.25 213 SER A C 1
ATOM 1761 O O . SER A 1 213 ? 21.933 3.955 -7.737 1.00 87.25 213 SER A O 1
ATOM 1763 N N . THR A 1 214 ? 23.357 3.942 -6.014 1.00 89.00 214 THR A N 1
ATOM 1764 C CA . THR A 1 214 ? 22.296 3.842 -4.995 1.00 89.00 214 THR A CA 1
ATOM 1765 C C . THR A 1 214 ? 21.276 4.976 -5.114 1.00 89.00 214 THR A C 1
ATOM 1767 O O . THR A 1 214 ? 20.075 4.721 -5.102 1.00 89.00 214 THR A O 1
ATOM 1770 N N . SER A 1 215 ? 21.734 6.216 -5.308 1.00 88.50 215 SER A N 1
ATOM 1771 C CA . SER A 1 215 ? 20.849 7.372 -5.495 1.00 88.50 215 SER A CA 1
ATOM 1772 C C . SER A 1 215 ? 20.028 7.271 -6.783 1.00 88.50 215 SER A C 1
ATOM 1774 O O . SER A 1 215 ? 18.843 7.592 -6.772 1.00 88.50 215 SER A O 1
ATOM 1776 N N . GLY A 1 216 ? 20.624 6.765 -7.870 1.00 90.06 216 GLY A N 1
ATOM 1777 C CA . GLY A 1 216 ? 19.911 6.503 -9.120 1.00 90.06 216 GLY A CA 1
ATOM 1778 C C . GLY A 1 216 ? 18.803 5.467 -8.938 1.00 90.06 216 GLY A C 1
ATOM 1779 O O . GLY A 1 216 ? 17.676 5.703 -9.354 1.00 90.06 216 GLY A O 1
ATOM 1780 N N . LYS A 1 217 ? 19.077 4.370 -8.222 1.00 92.62 217 LYS A N 1
ATOM 1781 C CA . LYS A 1 217 ? 18.066 3.350 -7.891 1.00 92.62 217 LYS A CA 1
ATOM 1782 C C . LYS A 1 217 ? 16.901 3.935 -7.097 1.00 92.62 217 LYS A C 1
ATOM 1784 O O . LYS A 1 217 ? 15.752 3.652 -7.416 1.00 92.62 217 LYS A O 1
ATOM 1789 N N . ILE A 1 218 ? 17.188 4.761 -6.088 1.00 94.56 218 ILE A N 1
ATOM 1790 C CA . ILE A 1 218 ? 16.148 5.432 -5.294 1.00 94.56 218 ILE A CA 1
ATOM 1791 C C . ILE A 1 218 ? 15.287 6.320 -6.195 1.00 94.56 218 ILE A C 1
ATOM 1793 O O . ILE A 1 218 ? 14.062 6.250 -6.118 1.00 94.56 218 ILE A O 1
ATOM 1797 N N . LEU A 1 219 ? 15.912 7.111 -7.071 1.00 95.69 219 LEU A N 1
ATOM 1798 C CA . LEU A 1 219 ? 15.190 7.970 -8.003 1.00 95.69 219 LEU A CA 1
ATOM 1799 C C . LEU A 1 219 ? 14.306 7.153 -8.950 1.00 95.69 219 LEU A C 1
ATOM 1801 O O . LEU A 1 219 ? 13.128 7.464 -9.079 1.00 95.69 219 LEU A O 1
ATOM 1805 N N . GLU A 1 220 ? 14.832 6.089 -9.564 1.00 96.38 220 GLU A N 1
ATOM 1806 C CA . GLU A 1 220 ? 14.047 5.238 -10.464 1.00 96.38 220 GLU A CA 1
ATOM 1807 C C . GLU A 1 220 ? 12.850 4.590 -9.742 1.00 96.38 220 GLU A C 1
ATOM 1809 O O . GLU A 1 220 ? 11.749 4.559 -10.293 1.00 96.38 220 GLU A O 1
ATOM 1814 N N . VAL A 1 221 ? 13.033 4.118 -8.500 1.00 97.81 221 VAL A N 1
ATOM 1815 C CA . VAL A 1 221 ? 11.947 3.557 -7.676 1.00 97.81 221 VAL A CA 1
ATOM 1816 C C . VAL A 1 221 ? 10.880 4.611 -7.401 1.00 97.81 221 VAL A C 1
ATOM 1818 O O . VAL A 1 221 ? 9.705 4.353 -7.645 1.00 97.81 221 VAL A O 1
ATOM 1821 N N . VAL A 1 222 ? 11.271 5.808 -6.951 1.00 97.69 222 VAL A N 1
ATOM 1822 C CA . VAL A 1 222 ? 10.334 6.915 -6.696 1.00 97.69 222 VAL A CA 1
ATOM 1823 C C . VAL A 1 222 ? 9.597 7.311 -7.976 1.00 97.69 222 VAL A C 1
ATOM 1825 O O . VAL A 1 222 ? 8.379 7.481 -7.947 1.00 97.69 222 VAL A O 1
ATOM 1828 N N . CYS A 1 223 ? 10.302 7.402 -9.106 1.00 97.88 223 CYS A N 1
ATOM 1829 C CA . CYS A 1 223 ? 9.699 7.677 -10.406 1.00 97.88 223 CYS A CA 1
ATOM 1830 C C . CYS A 1 223 ? 8.673 6.607 -10.792 1.00 97.88 223 CYS A C 1
ATOM 1832 O O . CYS A 1 223 ? 7.570 6.961 -11.196 1.00 97.88 223 CYS A O 1
ATOM 1834 N N . CYS A 1 224 ? 8.992 5.318 -10.637 1.00 98.31 224 CYS A N 1
ATOM 1835 C CA . CYS A 1 224 ? 8.062 4.232 -10.944 1.00 98.31 224 CYS A CA 1
ATOM 1836 C C . CYS A 1 224 ? 6.813 4.277 -10.048 1.00 98.31 224 CYS A C 1
ATOM 1838 O O . CYS A 1 224 ? 5.693 4.183 -10.553 1.00 98.31 224 CYS A O 1
ATOM 1840 N N . SER A 1 225 ? 6.983 4.490 -8.738 1.00 97.75 225 SER A N 1
ATOM 1841 C CA . SER A 1 225 ? 5.869 4.623 -7.790 1.00 97.75 225 SER A CA 1
ATOM 1842 C C . SER A 1 225 ? 4.942 5.784 -8.152 1.00 97.75 225 SER A C 1
ATOM 1844 O O . SER A 1 225 ? 3.723 5.619 -8.211 1.00 97.75 225 SER A O 1
ATOM 1846 N N . LEU A 1 226 ? 5.517 6.963 -8.422 1.00 98.00 226 LEU A N 1
ATOM 1847 C CA . LEU A 1 226 ? 4.754 8.153 -8.796 1.00 98.00 226 LEU A CA 1
ATOM 1848 C C . LEU A 1 226 ? 4.044 7.960 -10.134 1.00 98.00 226 LEU A C 1
ATOM 1850 O O . LEU A 1 226 ? 2.856 8.248 -10.221 1.00 98.00 226 LEU A O 1
ATOM 1854 N N . LEU A 1 227 ? 4.724 7.418 -11.149 1.00 97.94 227 LEU A N 1
ATOM 1855 C CA . LEU A 1 227 ? 4.111 7.125 -12.445 1.00 97.94 227 LEU A CA 1
ATOM 1856 C C . LEU A 1 227 ? 2.935 6.157 -12.302 1.00 97.94 227 LEU A C 1
ATOM 1858 O O . LEU A 1 227 ? 1.874 6.417 -12.858 1.00 97.94 227 LEU A O 1
ATOM 1862 N N . SER A 1 228 ? 3.091 5.086 -11.517 1.00 97.69 228 SER A N 1
ATOM 1863 C CA . SER A 1 228 ? 2.015 4.117 -11.286 1.00 97.69 228 SER A CA 1
ATOM 1864 C C . SER A 1 228 ? 0.797 4.745 -10.601 1.00 97.69 228 SER A C 1
ATOM 1866 O O . SER A 1 228 ? -0.321 4.313 -10.861 1.00 97.69 228 SER A O 1
ATOM 1868 N N . SER A 1 229 ? 0.995 5.740 -9.734 1.00 96.69 229 SER A N 1
ATOM 1869 C CA . SER A 1 229 ? -0.087 6.482 -9.072 1.00 96.69 229 SER A CA 1
ATOM 1870 C C . SER A 1 229 ? -0.704 7.551 -9.982 1.00 96.69 229 SER A C 1
ATOM 1872 O O . SER A 1 229 ? -1.912 7.762 -9.984 1.00 96.69 229 SER A O 1
ATOM 1874 N N . PHE A 1 230 ? 0.104 8.215 -10.809 1.00 96.19 230 PHE A N 1
ATOM 1875 C CA . PHE A 1 230 ? -0.360 9.302 -11.672 1.00 96.19 230 PHE A CA 1
ATOM 1876 C C . PHE A 1 230 ? -1.247 8.836 -12.824 1.00 96.19 230 PHE A C 1
ATOM 1878 O O . PHE A 1 230 ? -1.961 9.659 -13.391 1.00 96.19 230 PHE A O 1
ATOM 1885 N N . ILE A 1 231 ? -1.248 7.540 -13.143 1.00 96.75 231 ILE A N 1
ATOM 1886 C CA . ILE A 1 231 ? -2.186 6.959 -14.109 1.00 96.75 231 ILE A CA 1
ATOM 1887 C C . ILE A 1 231 ? -3.634 7.281 -13.713 1.00 96.75 231 ILE A C 1
ATOM 1889 O O . ILE A 1 231 ? -4.396 7.703 -14.576 1.00 96.75 231 ILE A O 1
ATOM 1893 N N . ASP A 1 232 ? -3.981 7.219 -12.421 1.00 95.31 232 ASP A N 1
ATOM 1894 C CA . ASP A 1 232 ? -5.333 7.524 -11.929 1.00 95.31 232 ASP A CA 1
ATOM 1895 C C . ASP A 1 232 ? -5.745 8.991 -12.094 1.00 95.31 232 ASP A C 1
ATOM 1897 O O . ASP A 1 232 ? -6.934 9.311 -12.021 1.00 95.31 232 ASP A O 1
ATOM 1901 N N . LEU A 1 233 ? -4.803 9.908 -12.354 1.00 93.25 233 LEU A N 1
ATOM 1902 C CA . LEU A 1 233 ? -5.148 11.307 -12.620 1.00 93.25 233 LEU A CA 1
ATOM 1903 C C . LEU A 1 233 ? -5.983 11.460 -13.897 1.00 93.25 233 LEU A C 1
ATOM 1905 O O . LEU A 1 233 ? -6.721 12.440 -14.030 1.00 93.25 233 LEU A O 1
ATOM 1909 N N . ASP A 1 234 ? -5.931 10.483 -14.808 1.00 94.12 234 ASP A N 1
ATOM 1910 C CA . ASP A 1 234 ? -6.781 10.474 -15.994 1.00 94.12 234 ASP A CA 1
ATOM 1911 C C . ASP A 1 234 ? -8.276 10.394 -15.661 1.00 94.12 234 ASP A C 1
ATOM 1913 O O . ASP A 1 234 ? -9.079 10.905 -16.437 1.00 94.12 234 ASP A O 1
ATOM 1917 N N . HIS A 1 235 ? -8.662 9.880 -14.489 1.00 93.62 235 HIS A N 1
ATOM 1918 C CA . HIS A 1 235 ? -10.045 9.882 -14.027 1.00 93.62 235 HIS A CA 1
ATOM 1919 C C . HIS A 1 235 ? -10.562 11.306 -13.801 1.00 93.62 235 HIS A C 1
ATOM 1921 O O . HIS A 1 235 ? -11.702 11.614 -14.140 1.00 93.62 235 HIS A O 1
ATOM 1927 N N . PHE A 1 236 ? -9.726 12.203 -13.273 1.00 93.38 236 PHE A N 1
ATOM 1928 C CA . PHE A 1 236 ? -10.089 13.611 -13.083 1.00 93.38 236 PHE A CA 1
ATOM 1929 C C . PHE A 1 236 ? -10.153 14.359 -14.421 1.00 93.38 236 PHE A C 1
ATOM 1931 O O . PHE A 1 236 ? -11.053 15.175 -14.636 1.00 93.38 236 PHE A O 1
ATOM 1938 N N . ILE A 1 237 ? -9.237 14.044 -15.347 1.00 93.19 237 ILE A N 1
ATOM 1939 C CA . ILE A 1 237 ? -9.244 14.585 -16.717 1.00 93.19 237 ILE A CA 1
ATOM 1940 C C . ILE A 1 237 ? -10.520 14.148 -17.445 1.00 93.19 237 ILE A C 1
ATOM 1942 O O . ILE A 1 237 ? -11.207 14.962 -18.064 1.00 93.19 237 ILE A O 1
ATOM 1946 N N . GLU A 1 238 ? -10.858 12.869 -17.331 1.00 94.50 238 GLU A N 1
ATOM 1947 C CA . GLU A 1 238 ? -12.030 12.254 -17.938 1.00 94.50 238 GLU A CA 1
ATOM 1948 C C . GLU A 1 238 ? -13.334 12.792 -17.323 1.00 94.50 238 GLU A C 1
ATOM 1950 O O . GLU A 1 238 ? -14.275 13.126 -18.043 1.00 94.50 238 GLU A O 1
ATOM 1955 N N . ALA A 1 239 ? -13.360 13.007 -16.005 1.00 92.81 239 ALA A N 1
ATOM 1956 C CA . ALA A 1 239 ? -14.485 13.635 -15.309 1.00 92.81 239 ALA A CA 1
ATOM 1957 C C . ALA A 1 239 ? -14.633 15.127 -15.623 1.00 92.81 239 ALA A C 1
ATOM 1959 O O . ALA A 1 239 ? -15.694 15.698 -15.368 1.00 92.81 239 ALA A O 1
ATOM 1960 N N . ARG A 1 240 ? -13.574 15.770 -16.140 1.00 92.56 240 ARG A N 1
ATOM 1961 C CA . ARG A 1 240 ? -13.464 17.232 -16.279 1.00 92.56 240 ARG A CA 1
ATOM 1962 C C . ARG A 1 240 ? -13.758 17.957 -14.961 1.00 92.56 240 ARG A C 1
ATOM 1964 O O . ARG A 1 240 ? -14.349 19.034 -14.950 1.00 92.56 240 ARG A O 1
ATOM 1971 N N . SER A 1 241 ? -13.375 17.337 -13.848 1.00 92.25 241 SER A N 1
ATOM 1972 C CA . SER A 1 241 ? -13.705 17.774 -12.495 1.00 92.25 241 SER A CA 1
ATOM 1973 C C . SER A 1 241 ? -12.593 17.354 -11.542 1.00 92.25 241 SER A C 1
ATOM 1975 O O . SER A 1 241 ? -12.063 16.251 -11.648 1.00 92.25 241 SER A O 1
ATOM 1977 N N . LEU A 1 242 ? -12.257 18.225 -10.587 1.00 88.12 242 LEU A N 1
ATOM 1978 C CA . LEU A 1 242 ? -11.374 17.893 -9.461 1.00 88.12 242 LEU A CA 1
ATOM 1979 C C . LEU A 1 242 ? -12.144 17.246 -8.298 1.00 88.12 242 LEU A C 1
ATOM 1981 O O . LEU A 1 242 ? -11.555 16.886 -7.279 1.00 88.12 242 LEU A O 1
ATOM 1985 N N . ASN A 1 243 ? -13.466 17.099 -8.425 1.00 87.38 243 ASN A N 1
ATOM 1986 C CA . ASN A 1 243 ? -14.279 16.433 -7.423 1.00 87.38 243 ASN A CA 1
ATOM 1987 C C . ASN A 1 243 ? -14.060 14.918 -7.499 1.00 87.38 243 ASN A C 1
ATOM 1989 O O . ASN A 1 243 ? -14.357 14.272 -8.504 1.00 87.38 243 ASN A O 1
ATOM 1993 N N . LEU A 1 244 ? -13.593 14.338 -6.395 1.00 85.56 244 LEU A N 1
ATOM 1994 C CA . LEU A 1 244 ? -13.316 12.907 -6.302 1.00 85.56 244 LEU A CA 1
ATOM 1995 C C . LEU A 1 244 ? -14.555 12.037 -6.565 1.00 85.56 244 LEU A C 1
ATOM 1997 O O . LEU A 1 244 ? -14.443 10.931 -7.094 1.00 85.56 244 LEU A O 1
ATOM 2001 N N . LYS A 1 245 ? -15.752 12.530 -6.227 1.00 85.81 245 LYS A N 1
ATOM 2002 C CA . LYS A 1 245 ? -17.002 11.822 -6.516 1.00 85.81 245 LYS A CA 1
ATOM 2003 C C . LYS A 1 245 ? -17.246 11.716 -8.022 1.00 85.81 245 LYS A C 1
ATOM 2005 O O . LYS A 1 245 ? -17.731 10.684 -8.471 1.00 85.81 245 LYS A O 1
ATOM 2010 N N . ASP A 1 246 ? -16.884 12.732 -8.795 1.00 86.06 246 ASP A N 1
ATOM 2011 C CA . ASP A 1 246 ? -17.058 12.712 -10.249 1.00 86.06 246 ASP A CA 1
ATOM 2012 C C . ASP A 1 246 ? -16.010 11.799 -10.901 1.00 86.06 246 ASP A C 1
ATOM 2014 O O . ASP A 1 246 ? -16.356 10.959 -11.730 1.00 86.06 246 ASP A O 1
ATOM 2018 N N . ALA A 1 247 ? -14.753 11.881 -10.446 1.00 87.94 247 ALA A N 1
ATOM 2019 C CA . ALA A 1 247 ? -13.649 11.036 -10.916 1.00 87.94 247 ALA A CA 1
ATOM 2020 C C . ALA A 1 247 ? -13.890 9.533 -10.674 1.00 87.94 247 ALA A C 1
ATOM 2022 O O . ALA A 1 247 ? -13.497 8.695 -11.480 1.00 87.94 247 ALA A O 1
ATOM 2023 N N . THR A 1 248 ? -14.585 9.172 -9.594 1.00 86.44 248 THR A N 1
ATOM 2024 C CA . THR A 1 248 ? -14.876 7.766 -9.253 1.00 86.44 248 THR A CA 1
ATOM 2025 C C . THR A 1 248 ? -16.160 7.216 -9.890 1.00 86.44 248 THR A C 1
ATOM 2027 O O . THR A 1 248 ? -16.332 5.999 -9.943 1.00 86.44 248 THR A O 1
ATOM 2030 N N . ASN A 1 249 ? -17.045 8.073 -10.419 1.00 86.62 249 ASN A N 1
ATOM 2031 C CA . ASN A 1 249 ? -18.348 7.689 -10.991 1.00 86.62 249 ASN A CA 1
ATOM 2032 C C . ASN A 1 249 ? -18.423 7.888 -12.516 1.00 86.62 249 ASN A C 1
ATOM 2034 O O . ASN A 1 249 ? -19.457 8.269 -13.073 1.00 86.62 249 ASN A O 1
ATOM 2038 N N . LEU A 1 250 ? -17.319 7.622 -13.211 1.00 87.44 250 LEU A N 1
ATOM 2039 C CA . LEU A 1 250 ? -17.237 7.757 -14.661 1.00 87.44 250 LEU A CA 1
ATOM 2040 C C . LEU A 1 250 ? -18.066 6.708 -15.407 1.00 87.44 250 LEU A C 1
ATOM 2042 O O . LEU A 1 250 ? -18.056 5.521 -15.081 1.00 87.44 250 LEU A O 1
ATOM 2046 N N . LYS A 1 251 ? -18.730 7.149 -16.483 1.00 87.38 251 LYS A N 1
ATOM 2047 C CA . LYS A 1 251 ? -19.485 6.271 -17.396 1.00 87.38 251 LYS A CA 1
ATOM 2048 C C . LYS A 1 251 ? -18.597 5.540 -18.403 1.00 87.38 251 LYS A C 1
ATOM 2050 O O . LYS A 1 251 ? -18.976 4.480 -18.889 1.00 87.38 251 LYS A O 1
ATOM 2055 N N . ARG A 1 252 ? -17.443 6.120 -18.746 1.00 87.12 252 ARG A N 1
ATOM 2056 C CA . ARG A 1 252 ? -16.473 5.558 -19.696 1.00 87.12 252 ARG A CA 1
ATOM 2057 C C . ARG A 1 252 ? -15.122 5.360 -19.025 1.00 87.12 252 ARG A C 1
ATOM 2059 O O . ARG A 1 252 ? -14.783 6.090 -18.097 1.00 87.12 252 ARG A O 1
ATOM 2066 N N . ARG A 1 253 ? -14.375 4.356 -19.487 1.00 88.62 253 ARG A N 1
ATOM 2067 C CA . ARG A 1 253 ? -13.041 4.051 -18.966 1.00 88.62 253 ARG A CA 1
ATOM 2068 C C . ARG A 1 253 ? -12.056 5.138 -19.430 1.00 88.62 253 ARG A C 1
ATOM 2070 O O . ARG A 1 253 ? -12.029 5.413 -20.631 1.00 88.62 253 ARG A O 1
ATOM 2077 N N . PRO A 1 254 ? -11.283 5.744 -18.517 1.00 93.00 254 PRO A N 1
ATOM 2078 C CA . PRO A 1 254 ? -10.257 6.717 -18.871 1.00 93.00 254 PRO A CA 1
ATOM 2079 C C . PRO A 1 254 ? -9.194 6.157 -19.823 1.00 93.00 254 PRO A C 1
ATOM 2081 O O . PRO A 1 254 ? -8.944 4.951 -19.870 1.00 93.00 254 PRO A O 1
ATOM 2084 N N . PHE A 1 255 ? -8.580 7.033 -20.615 1.00 92.12 255 PHE A N 1
ATOM 2085 C CA . PHE A 1 255 ? -7.744 6.626 -21.745 1.00 92.12 255 PHE A CA 1
ATOM 2086 C C . PHE A 1 255 ? -6.401 5.991 -21.344 1.00 92.12 255 PHE A C 1
ATOM 2088 O O . PHE A 1 255 ? -5.934 5.113 -22.073 1.00 92.12 255 PHE A O 1
ATOM 2095 N N . LEU A 1 256 ? -5.790 6.356 -20.203 1.00 93.06 256 LEU A N 1
ATOM 2096 C CA . LEU A 1 256 ? -4.542 5.719 -19.744 1.00 93.06 256 LEU A CA 1
ATOM 2097 C C . LEU A 1 256 ? -4.781 4.295 -19.234 1.00 93.06 256 LEU A C 1
ATOM 2099 O O . LEU A 1 256 ? -3.839 3.517 -19.095 1.00 93.06 256 LEU A O 1
ATOM 2103 N N . HIS A 1 257 ? -6.039 3.910 -19.028 1.00 94.44 257 HIS A N 1
ATOM 2104 C CA . HIS A 1 257 ? -6.424 2.553 -18.659 1.00 94.44 257 HIS A CA 1
ATOM 2105 C C . HIS A 1 257 ? -6.645 1.629 -19.866 1.00 94.44 257 HIS A C 1
ATOM 2107 O O . HIS A 1 257 ? -7.072 0.485 -19.697 1.00 94.44 257 HIS A O 1
ATOM 2113 N N . CYS A 1 258 ? -6.363 2.100 -21.084 1.00 95.19 258 CYS A N 1
ATOM 2114 C CA . CYS A 1 258 ? -6.261 1.252 -22.267 1.00 95.19 258 CYS A CA 1
ATOM 2115 C C . CYS A 1 258 ? -4.891 0.572 -22.273 1.00 95.19 258 CYS A C 1
ATOM 2117 O O . CYS A 1 258 ? -3.898 1.218 -22.583 1.00 95.19 258 CYS A O 1
ATOM 2119 N N . SER A 1 259 ? -4.820 -0.720 -21.949 1.00 95.12 259 SER A N 1
ATOM 2120 C CA . SER A 1 259 ? -3.563 -1.471 -21.813 1.00 95.12 259 SER A CA 1
ATOM 2121 C C . SER A 1 259 ? -2.776 -1.593 -23.118 1.00 95.12 259 SER A C 1
ATOM 2123 O O . SER A 1 259 ? -1.550 -1.676 -23.082 1.00 95.12 259 SER A O 1
ATOM 2125 N N . THR A 1 260 ? -3.440 -1.540 -24.276 1.00 94.12 260 THR A N 1
ATOM 2126 C CA . THR A 1 260 ? -2.757 -1.582 -25.579 1.00 94.12 260 THR A CA 1
ATOM 2127 C C . THR A 1 260 ? -1.813 -0.393 -25.778 1.00 94.12 260 THR A C 1
ATOM 2129 O O . THR A 1 260 ? -0.692 -0.569 -26.247 1.00 94.12 260 THR A O 1
ATOM 2132 N N . VAL A 1 261 ? -2.246 0.821 -25.422 1.00 92.50 261 VAL A N 1
ATOM 2133 C CA . VAL A 1 261 ? -1.499 2.061 -25.698 1.00 92.50 261 VAL A CA 1
ATOM 2134 C C . VAL A 1 261 ? -0.124 2.102 -25.011 1.00 92.50 261 VAL A C 1
ATOM 2136 O O . VAL A 1 261 ? 0.867 2.258 -25.727 1.00 92.50 261 VAL A O 1
ATOM 2139 N N . PRO A 1 262 ? -0.002 1.943 -23.677 1.00 92.88 262 PRO A N 1
ATOM 2140 C CA . PRO A 1 262 ? 1.289 1.990 -23.004 1.00 92.88 262 PRO A CA 1
ATOM 2141 C C . PRO A 1 262 ? 2.184 0.821 -23.416 1.00 92.88 262 PRO A C 1
ATOM 2143 O O . PRO A 1 262 ? 3.382 1.021 -23.575 1.00 92.88 262 PRO A O 1
ATOM 2146 N N . VAL A 1 263 ? 1.629 -0.373 -23.670 1.00 93.06 263 VAL A N 1
ATOM 2147 C CA . VAL A 1 263 ? 2.418 -1.517 -24.156 1.00 93.06 263 VAL A CA 1
ATOM 2148 C C . VAL A 1 263 ? 3.051 -1.201 -25.510 1.00 93.06 263 VAL A C 1
ATOM 2150 O O . VAL A 1 263 ? 4.263 -1.339 -25.658 1.00 93.06 263 VAL A O 1
ATOM 2153 N N . LEU A 1 264 ? 2.268 -0.730 -26.485 1.00 94.69 264 LEU A N 1
ATOM 2154 C CA . LEU A 1 264 ? 2.795 -0.383 -27.807 1.00 94.69 264 LEU A CA 1
ATOM 2155 C C . LEU A 1 264 ? 3.789 0.780 -27.744 1.00 94.69 264 LEU A C 1
ATOM 2157 O O . LEU A 1 264 ? 4.829 0.726 -28.400 1.00 94.69 264 LEU A O 1
ATOM 2161 N N . LEU A 1 265 ? 3.505 1.806 -26.937 1.00 94.12 265 LEU A N 1
ATOM 2162 C CA . LEU A 1 265 ? 4.400 2.946 -26.757 1.00 94.12 265 LEU A CA 1
ATOM 2163 C C . LEU A 1 265 ? 5.737 2.522 -26.135 1.00 94.12 265 LEU A C 1
ATOM 2165 O O . LEU A 1 265 ? 6.793 2.898 -26.640 1.00 94.12 265 LEU A O 1
ATOM 2169 N N . CYS A 1 266 ? 5.713 1.708 -25.078 1.00 95.25 266 CYS A N 1
ATOM 2170 C CA . CYS A 1 266 ? 6.923 1.188 -24.447 1.00 95.25 266 CYS A CA 1
ATOM 2171 C C . CYS A 1 266 ? 7.726 0.305 -25.400 1.00 95.25 266 CYS A C 1
ATOM 2173 O O . CYS A 1 266 ? 8.942 0.457 -25.467 1.00 95.25 266 CYS A O 1
ATOM 2175 N N . LEU A 1 267 ? 7.070 -0.572 -26.169 1.00 94.00 267 LEU A N 1
ATOM 2176 C CA . LEU A 1 267 ? 7.744 -1.381 -27.187 1.00 94.00 267 LEU A CA 1
ATOM 2177 C C . LEU A 1 267 ? 8.397 -0.501 -28.257 1.00 94.00 267 LEU A C 1
ATOM 2179 O O . LEU A 1 267 ? 9.546 -0.739 -28.613 1.00 94.00 267 LEU A O 1
ATOM 2183 N N . LEU A 1 268 ? 7.712 0.545 -28.725 1.00 95.75 268 LEU A N 1
ATOM 2184 C CA . LEU A 1 268 ? 8.270 1.486 -29.693 1.00 95.75 268 LEU A CA 1
ATOM 2185 C C . LEU A 1 268 ? 9.502 2.213 -29.134 1.00 95.75 268 LEU A C 1
ATOM 2187 O O . LEU A 1 268 ? 10.537 2.236 -29.793 1.00 95.75 268 LEU A O 1
ATOM 2191 N N . ILE A 1 269 ? 9.422 2.765 -27.918 1.00 94.75 269 ILE A N 1
ATOM 2192 C CA . ILE A 1 269 ? 10.556 3.451 -27.272 1.00 94.75 269 ILE A CA 1
ATOM 2193 C C . ILE A 1 269 ? 11.715 2.477 -27.044 1.00 94.75 269 ILE A C 1
ATOM 2195 O O . ILE A 1 269 ? 12.869 2.849 -27.241 1.00 94.75 269 ILE A O 1
ATOM 2199 N N . LEU A 1 270 ? 11.430 1.230 -26.667 1.00 93.69 270 LEU A N 1
ATOM 2200 C CA . LEU A 1 270 ? 12.446 0.202 -26.464 1.00 93.69 270 LEU A CA 1
ATOM 2201 C C . LEU A 1 270 ? 13.139 -0.175 -27.780 1.00 93.69 270 LEU A C 1
ATOM 2203 O O . LEU A 1 270 ? 14.361 -0.290 -27.805 1.00 93.69 270 LEU A O 1
ATOM 2207 N N . LEU A 1 271 ? 12.389 -0.304 -28.880 1.00 93.62 271 LEU A N 1
ATOM 2208 C CA . LEU A 1 271 ? 12.936 -0.562 -30.215 1.00 93.62 271 LEU A CA 1
ATOM 2209 C C . LEU A 1 271 ? 13.779 0.612 -30.723 1.00 93.62 271 LEU A C 1
ATOM 2211 O O . LEU A 1 271 ? 14.896 0.397 -31.188 1.00 93.62 271 LEU A O 1
ATOM 2215 N N . VAL A 1 272 ? 13.284 1.845 -30.587 1.00 93.94 272 VAL A N 1
ATOM 2216 C CA . VAL A 1 272 ? 14.030 3.061 -30.947 1.00 93.94 272 VAL A CA 1
ATOM 2217 C C . VAL A 1 272 ? 15.282 3.196 -30.083 1.00 93.94 272 VAL A C 1
ATOM 2219 O O . VAL A 1 272 ? 16.361 3.449 -30.603 1.00 93.94 272 VAL A O 1
ATOM 2222 N N . GLY A 1 273 ? 15.173 2.966 -28.775 1.00 92.81 273 GLY A N 1
ATOM 2223 C CA . GLY A 1 273 ? 16.304 2.981 -27.852 1.00 92.81 273 GLY A CA 1
ATOM 2224 C C . GLY A 1 273 ? 17.324 1.885 -28.150 1.00 92.81 273 GLY A C 1
ATOM 2225 O O . GLY A 1 273 ? 18.514 2.099 -27.962 1.00 92.81 273 GLY A O 1
ATOM 2226 N N . ASN A 1 274 ? 16.887 0.730 -28.650 1.00 91.44 274 ASN A N 1
ATOM 2227 C CA . ASN A 1 274 ? 17.789 -0.316 -29.114 1.00 91.44 274 ASN A CA 1
ATOM 2228 C C . ASN A 1 274 ? 18.483 0.062 -30.427 1.00 91.44 274 ASN A C 1
ATOM 2230 O O . ASN A 1 274 ? 19.674 -0.177 -30.563 1.00 91.44 274 ASN A O 1
ATOM 2234 N N . PHE A 1 275 ? 17.761 0.677 -31.366 1.00 92.12 275 PHE A N 1
ATOM 2235 C CA . PHE A 1 275 ? 18.321 1.149 -32.634 1.00 92.12 275 PHE A CA 1
ATOM 2236 C C . PHE A 1 275 ? 19.328 2.294 -32.447 1.00 92.12 275 PHE A C 1
ATOM 2238 O O . PHE A 1 275 ? 20.349 2.330 -33.120 1.00 92.12 275 PHE A O 1
ATOM 2245 N N . LEU A 1 276 ? 19.051 3.211 -31.518 1.00 91.44 276 LEU A N 1
ATOM 2246 C CA . LEU A 1 276 ? 19.921 4.341 -31.174 1.00 91.44 276 LEU A CA 1
ATOM 2247 C C . LEU A 1 276 ? 20.949 4.007 -30.080 1.00 91.44 276 LEU A C 1
ATOM 2249 O O . LEU A 1 276 ? 21.613 4.913 -29.587 1.00 91.44 276 LEU A O 1
ATOM 2253 N N . GLU A 1 277 ? 21.004 2.751 -29.624 1.00 89.00 277 GLU A N 1
ATOM 2254 C CA . GLU A 1 277 ? 21.836 2.288 -28.500 1.00 89.00 277 GLU A CA 1
ATOM 2255 C C . GLU A 1 277 ? 21.702 3.135 -27.212 1.00 89.00 277 GLU A C 1
ATOM 2257 O O . GLU A 1 277 ? 22.567 3.158 -26.338 1.00 89.00 277 GLU A O 1
ATOM 2262 N N . SER A 1 278 ? 20.560 3.805 -27.036 1.00 89.31 278 SER A N 1
ATOM 2263 C CA . SER A 1 278 ? 20.305 4.700 -25.910 1.00 89.31 278 SER A CA 1
ATOM 2264 C C . SER A 1 278 ? 19.929 3.917 -24.654 1.00 89.31 278 SER A C 1
ATOM 2266 O O . SER A 1 278 ? 18.812 3.404 -24.521 1.00 89.31 278 SER A O 1
ATOM 2268 N N . TYR A 1 279 ? 20.846 3.878 -23.684 1.00 89.81 279 TYR A N 1
ATOM 2269 C CA . TYR A 1 279 ? 20.595 3.326 -22.349 1.00 89.81 279 TYR A CA 1
ATOM 2270 C C . TYR A 1 279 ? 19.348 3.950 -21.704 1.00 89.81 279 TYR A C 1
ATOM 2272 O O . TYR A 1 279 ? 18.446 3.230 -21.273 1.00 89.81 279 TYR A O 1
ATOM 2280 N N . THR A 1 280 ? 19.266 5.284 -21.695 1.00 90.75 280 THR A N 1
ATOM 2281 C CA . THR A 1 280 ? 18.184 6.033 -21.042 1.00 90.75 280 THR A CA 1
ATOM 2282 C C . THR A 1 280 ? 16.824 5.709 -21.646 1.00 90.75 280 THR A C 1
ATOM 2284 O O . THR A 1 280 ? 15.891 5.417 -20.904 1.00 90.75 280 THR A O 1
ATOM 2287 N N . ALA A 1 281 ? 16.700 5.681 -22.979 1.00 92.88 281 ALA A N 1
ATOM 2288 C CA . ALA A 1 281 ? 15.431 5.362 -23.632 1.00 92.88 281 ALA A CA 1
ATOM 2289 C C . ALA A 1 281 ? 14.960 3.941 -23.286 1.00 92.88 281 ALA A C 1
ATOM 2291 O O . ALA A 1 281 ? 13.812 3.750 -22.876 1.00 92.88 281 ALA A O 1
ATOM 2292 N N . LYS A 1 282 ? 15.865 2.953 -23.364 1.00 94.25 282 LYS A N 1
ATOM 2293 C CA . LYS A 1 282 ? 15.557 1.565 -22.996 1.00 94.25 282 LYS A CA 1
ATOM 2294 C C . LYS A 1 282 ? 15.150 1.467 -21.520 1.00 94.25 282 LYS A C 1
ATOM 2296 O O . LYS A 1 282 ? 14.112 0.885 -21.210 1.00 94.25 282 LYS A O 1
ATOM 2301 N N . ARG A 1 283 ? 15.902 2.094 -20.611 1.00 93.38 283 ARG A N 1
ATOM 2302 C CA . ARG A 1 283 ? 15.638 2.066 -19.164 1.00 93.38 283 ARG A CA 1
ATOM 2303 C C . ARG A 1 283 ? 14.311 2.739 -18.802 1.00 93.38 283 ARG A C 1
ATOM 2305 O O . ARG A 1 283 ? 13.491 2.131 -18.118 1.00 93.38 283 ARG A O 1
ATOM 2312 N N . CYS A 1 284 ? 14.057 3.943 -19.315 1.00 94.56 284 CYS A N 1
ATOM 2313 C CA . CYS A 1 284 ? 12.798 4.658 -19.107 1.00 94.56 284 CYS A CA 1
ATOM 2314 C C . CYS A 1 284 ? 11.601 3.878 -19.662 1.00 94.56 284 CYS A C 1
ATOM 2316 O O . CYS A 1 284 ? 10.564 3.826 -19.004 1.00 94.56 284 CYS A O 1
ATOM 2318 N N . SER A 1 285 ? 11.741 3.219 -20.820 1.00 96.25 285 SER A N 1
ATOM 2319 C CA . SER A 1 285 ? 10.661 2.397 -21.380 1.00 96.25 285 SER A CA 1
ATOM 2320 C C . SER A 1 285 ? 10.249 1.258 -20.441 1.00 96.25 285 SER A C 1
ATOM 2322 O O . SER A 1 285 ? 9.054 1.015 -20.277 1.00 96.25 285 SER A O 1
ATOM 2324 N N . LEU A 1 286 ? 11.213 0.620 -19.761 1.00 96.38 286 LEU A N 1
ATOM 2325 C CA . LEU A 1 286 ? 10.948 -0.439 -18.788 1.00 96.38 286 LEU A CA 1
ATOM 2326 C C . LEU A 1 286 ? 10.341 0.098 -17.485 1.00 96.38 286 LEU A C 1
ATOM 2328 O O . LEU A 1 286 ? 9.472 -0.567 -16.923 1.00 96.38 286 LEU A O 1
ATOM 2332 N N . ILE A 1 287 ? 10.740 1.290 -17.024 1.00 97.19 287 ILE A N 1
ATOM 2333 C CA . ILE A 1 287 ? 10.112 1.956 -15.865 1.00 97.19 287 ILE A CA 1
ATOM 2334 C C . ILE A 1 287 ? 8.635 2.222 -16.159 1.00 97.19 287 ILE A C 1
ATOM 2336 O O . ILE A 1 287 ? 7.765 1.827 -15.384 1.00 97.19 287 ILE A O 1
ATOM 2340 N N . VAL A 1 288 ? 8.346 2.846 -17.306 1.00 97.38 288 VAL A N 1
ATOM 2341 C CA . VAL A 1 288 ? 6.972 3.157 -17.727 1.00 97.38 288 VAL A CA 1
ATOM 2342 C C . VAL A 1 288 ? 6.167 1.870 -17.904 1.00 97.38 288 VAL A C 1
ATOM 2344 O O . VAL A 1 288 ? 5.056 1.773 -17.388 1.00 97.38 288 VAL A O 1
ATOM 2347 N N . LEU A 1 289 ? 6.741 0.849 -18.551 1.00 97.12 289 LEU A N 1
ATOM 2348 C CA . LEU A 1 289 ? 6.085 -0.446 -18.725 1.00 97.12 289 LEU A CA 1
ATOM 2349 C C . LEU A 1 289 ? 5.747 -1.084 -17.377 1.00 97.12 289 LEU A C 1
ATOM 2351 O O . LEU A 1 289 ? 4.641 -1.586 -17.210 1.00 97.12 289 LEU A O 1
ATOM 2355 N N . THR A 1 290 ? 6.674 -1.042 -16.418 1.00 97.81 290 THR A N 1
ATOM 2356 C CA . THR A 1 290 ? 6.463 -1.599 -15.077 1.00 97.81 290 THR A CA 1
ATOM 2357 C C . THR A 1 290 ? 5.324 -0.879 -14.372 1.00 97.81 290 THR A C 1
ATOM 2359 O O . THR A 1 290 ? 4.408 -1.550 -13.908 1.00 97.81 290 THR A O 1
ATOM 2362 N N . ALA A 1 291 ? 5.333 0.458 -14.362 1.00 98.12 291 ALA A N 1
ATOM 2363 C CA . ALA A 1 291 ? 4.291 1.271 -13.739 1.00 98.12 291 ALA A CA 1
ATOM 2364 C C . ALA A 1 291 ? 2.895 0.977 -14.318 1.00 98.12 291 ALA A C 1
ATOM 2366 O O . ALA A 1 291 ? 1.951 0.712 -13.572 1.00 98.12 291 ALA A O 1
ATOM 2367 N N . PHE A 1 292 ? 2.763 0.955 -15.649 1.00 98.00 292 PHE A N 1
ATOM 2368 C CA . PHE A 1 292 ? 1.493 0.639 -16.307 1.00 98.00 292 PHE A CA 1
ATOM 2369 C C . PHE A 1 292 ? 1.071 -0.814 -16.092 1.00 98.00 292 PHE A C 1
ATOM 2371 O O . PHE A 1 292 ? -0.090 -1.071 -15.778 1.00 98.00 292 PHE A O 1
ATOM 2378 N N . ALA A 1 293 ? 1.990 -1.772 -16.224 1.00 97.19 293 ALA A N 1
ATOM 2379 C CA . ALA A 1 293 ? 1.678 -3.186 -16.057 1.00 97.19 293 ALA A CA 1
ATOM 2380 C C . ALA A 1 293 ? 1.247 -3.508 -14.621 1.00 97.19 293 ALA A C 1
ATOM 2382 O O . ALA A 1 293 ? 0.255 -4.215 -14.441 1.00 97.19 293 ALA A O 1
ATOM 2383 N N . SER A 1 294 ? 1.926 -2.970 -13.601 1.00 97.31 294 SER A N 1
ATOM 2384 C CA . SER A 1 294 ? 1.531 -3.165 -12.202 1.00 97.31 294 SER A CA 1
ATOM 2385 C C . SER A 1 294 ? 0.183 -2.521 -11.907 1.00 97.31 294 SER A C 1
ATOM 2387 O O . SER A 1 294 ? -0.684 -3.161 -11.309 1.00 97.31 294 SER A O 1
ATOM 2389 N N . HIS A 1 295 ? -0.022 -1.285 -12.377 1.00 97.19 295 HIS A N 1
ATOM 2390 C CA . HIS A 1 295 ? -1.284 -0.576 -12.215 1.00 97.19 295 HIS A CA 1
ATOM 2391 C C . HIS A 1 295 ? -2.434 -1.353 -12.865 1.00 97.19 295 HIS A C 1
ATOM 2393 O O . HIS A 1 295 ? -3.387 -1.736 -12.192 1.00 97.19 295 HIS A O 1
ATOM 2399 N N . HIS A 1 296 ? -2.327 -1.653 -14.163 1.00 97.31 296 HIS A N 1
ATOM 2400 C CA . HIS A 1 296 ? -3.386 -2.321 -14.923 1.00 97.31 296 HIS A CA 1
ATOM 2401 C C . HIS A 1 296 ? -3.661 -3.734 -14.406 1.00 97.31 296 HIS A C 1
ATOM 2403 O O . HIS A 1 296 ? -4.807 -4.169 -14.438 1.00 97.31 296 HIS A O 1
ATOM 2409 N N . THR A 1 297 ? -2.653 -4.444 -13.890 1.00 96.50 297 THR A N 1
ATOM 2410 C CA . THR A 1 297 ? -2.831 -5.782 -13.296 1.00 96.50 297 THR A CA 1
ATOM 2411 C C . THR A 1 297 ? -3.613 -5.733 -11.986 1.00 96.50 297 THR A C 1
ATOM 2413 O O . THR A 1 297 ? -4.503 -6.557 -11.777 1.00 96.50 297 THR A O 1
ATOM 2416 N N . ARG A 1 298 ? -3.346 -4.746 -11.121 1.00 95.25 298 ARG A N 1
ATOM 2417 C CA . ARG A 1 298 ? -4.158 -4.491 -9.921 1.00 95.25 298 ARG A CA 1
ATOM 2418 C C . ARG A 1 298 ? -5.610 -4.202 -10.306 1.00 95.25 298 ARG A C 1
ATOM 2420 O O . ARG A 1 298 ? -6.536 -4.796 -9.749 1.00 95.25 298 ARG A O 1
ATOM 2427 N N . ASP A 1 299 ? -5.793 -3.357 -11.308 1.00 94.62 299 ASP A N 1
ATOM 2428 C CA . ASP A 1 299 ? -7.100 -2.883 -11.750 1.00 94.62 299 ASP A CA 1
ATOM 2429 C C . ASP A 1 299 ? -7.923 -3.933 -12.515 1.00 94.62 299 ASP A C 1
ATOM 2431 O O . ASP A 1 299 ? -9.160 -3.979 -12.441 1.00 94.62 299 ASP A O 1
ATOM 2435 N N . ALA A 1 300 ? -7.234 -4.861 -13.184 1.00 95.25 300 ALA A N 1
ATOM 2436 C CA . ALA A 1 300 ? -7.838 -5.981 -13.891 1.00 95.25 300 ALA A CA 1
ATOM 2437 C C . ALA A 1 300 ? -8.632 -6.916 -12.962 1.00 95.25 300 ALA A C 1
ATOM 2439 O O . ALA A 1 300 ? -9.506 -7.633 -13.445 1.00 95.25 300 ALA A O 1
ATOM 2440 N N . THR A 1 301 ? -8.406 -6.886 -11.643 1.00 94.12 301 THR A N 1
ATOM 2441 C CA . THR A 1 301 ? -9.216 -7.647 -10.669 1.00 94.12 301 THR A CA 1
ATOM 2442 C C . THR A 1 301 ? -10.684 -7.214 -10.636 1.00 94.12 301 THR A C 1
ATOM 2444 O O . THR A 1 301 ? -11.549 -8.015 -10.292 1.00 94.12 301 THR A O 1
ATOM 2447 N N . ARG A 1 302 ? -10.987 -5.964 -11.019 1.00 90.19 302 ARG A N 1
ATOM 2448 C CA . ARG A 1 302 ? -12.355 -5.419 -11.036 1.00 90.19 302 ARG A CA 1
ATOM 2449 C C . ARG A 1 302 ? -12.997 -5.475 -12.416 1.00 90.19 302 ARG A C 1
ATOM 2451 O O . ARG A 1 302 ? -14.176 -5.796 -12.529 1.00 90.19 302 ARG A O 1
ATOM 2458 N N . ARG A 1 303 ? -12.249 -5.098 -13.459 1.00 88.88 303 ARG A N 1
ATOM 2459 C CA . ARG A 1 303 ? -12.799 -4.835 -14.807 1.00 88.88 303 ARG A CA 1
ATOM 2460 C C . ARG A 1 303 ? -12.061 -5.547 -15.946 1.00 88.88 303 ARG A C 1
ATOM 2462 O O . ARG A 1 303 ? -12.439 -5.366 -17.098 1.00 88.88 303 ARG A O 1
ATOM 2469 N N . GLY A 1 304 ? -11.023 -6.325 -15.640 1.00 94.38 304 GLY A N 1
ATOM 2470 C CA . GLY A 1 304 ? -10.131 -6.904 -16.645 1.00 94.38 304 GLY A CA 1
ATOM 2471 C C . GLY A 1 304 ? -9.244 -5.871 -17.358 1.00 94.38 304 GLY A C 1
ATOM 2472 O O . GLY A 1 304 ? -9.308 -4.657 -17.116 1.00 94.38 304 GLY A O 1
ATOM 2473 N N . TYR A 1 305 ? -8.392 -6.360 -18.256 1.00 95.69 305 TYR A N 1
ATOM 2474 C CA . TYR A 1 305 ? -7.557 -5.530 -19.121 1.00 95.69 305 TYR A CA 1
ATOM 2475 C C . TYR A 1 305 ? -8.380 -4.966 -20.275 1.00 95.69 305 TYR A C 1
ATOM 2477 O O . TYR A 1 305 ? -9.223 -5.666 -20.830 1.00 95.69 305 TYR A O 1
ATOM 2485 N N . TRP A 1 306 ? -8.109 -3.722 -20.670 1.00 95.50 306 TRP A N 1
ATOM 2486 C CA . TRP A 1 306 ? -8.696 -3.138 -21.875 1.00 95.50 306 TRP A CA 1
ATOM 2487 C C . TRP A 1 306 ? -7.696 -3.217 -23.022 1.00 95.50 306 TRP A C 1
ATOM 2489 O O . TRP A 1 306 ? -6.745 -2.442 -23.099 1.00 95.50 306 TRP A O 1
ATOM 2499 N N . LEU A 1 307 ? -7.918 -4.175 -23.914 1.00 94.94 307 LEU A N 1
ATOM 2500 C CA . LEU A 1 307 ? -7.080 -4.461 -25.068 1.00 94.94 307 LEU A CA 1
ATOM 2501 C C . LEU A 1 307 ? -7.753 -3.916 -26.328 1.00 94.94 307 LEU A C 1
ATOM 2503 O O . LEU A 1 307 ? -8.338 -4.668 -27.096 1.00 94.94 307 LEU A O 1
ATOM 2507 N N . TYR A 1 308 ? -7.718 -2.604 -26.556 1.00 92.44 308 TYR A N 1
ATOM 2508 C CA . TYR A 1 308 ? -8.215 -2.034 -27.813 1.00 92.44 308 TYR A CA 1
ATOM 2509 C C . TYR A 1 308 ? -7.427 -2.589 -29.022 1.00 92.44 308 TYR A C 1
ATOM 2511 O O . TYR A 1 308 ? -6.201 -2.680 -28.923 1.00 92.44 308 TYR A O 1
ATOM 2519 N N . PRO A 1 309 ? -8.069 -2.937 -30.156 1.00 93.38 309 PRO A N 1
ATOM 2520 C CA . PRO A 1 309 ? -9.509 -2.868 -30.451 1.00 93.38 309 PRO A CA 1
ATOM 2521 C C . PRO A 1 309 ? -10.319 -4.116 -30.040 1.00 93.38 309 PRO A C 1
ATOM 2523 O O . PRO A 1 309 ? -11.520 -4.166 -30.277 1.00 93.38 309 PRO A O 1
ATOM 2526 N N . PHE A 1 310 ? -9.694 -5.112 -29.413 1.00 92.81 310 PHE A N 1
ATOM 2527 C CA . PHE A 1 310 ? -10.292 -6.400 -29.028 1.00 92.81 310 PHE A CA 1
ATOM 2528 C C . PHE A 1 310 ? -11.252 -6.345 -27.824 1.00 92.81 310 PHE A C 1
ATOM 2530 O O . PHE A 1 310 ? -11.922 -7.332 -27.529 1.00 92.81 310 PHE A O 1
ATOM 2537 N N . GLY A 1 311 ? -11.352 -5.206 -27.136 1.00 91.75 311 GLY A N 1
ATOM 2538 C CA . GLY A 1 311 ? -12.301 -4.992 -26.038 1.00 91.75 311 GLY A CA 1
ATOM 2539 C C . GLY A 1 311 ? -11.702 -5.258 -24.657 1.00 91.75 311 GLY A C 1
ATOM 2540 O O . GLY A 1 311 ? -10.516 -5.023 -24.440 1.00 91.75 311 GLY A O 1
ATOM 2541 N N . ASN A 1 312 ? -12.531 -5.673 -23.695 1.00 92.62 312 ASN A N 1
ATOM 2542 C CA . ASN A 1 312 ? -12.094 -5.953 -22.324 1.00 92.62 312 ASN A CA 1
ATOM 2543 C C . ASN A 1 312 ? -11.969 -7.461 -22.089 1.00 92.62 312 ASN A C 1
ATOM 2545 O O . ASN A 1 312 ? -12.817 -8.230 -22.540 1.00 92.62 312 ASN A O 1
ATOM 2549 N N . THR A 1 313 ? -10.953 -7.881 -21.339 1.00 94.94 313 THR A N 1
ATOM 2550 C CA . THR A 1 313 ? -10.890 -9.248 -20.811 1.00 94.94 313 THR A CA 1
ATOM 2551 C C . THR A 1 313 ? -11.863 -9.413 -19.642 1.00 94.94 313 THR A C 1
ATOM 2553 O O . THR A 1 313 ? -12.322 -8.432 -19.055 1.00 94.94 313 THR A O 1
ATOM 2556 N N . ALA A 1 314 ? -12.136 -10.656 -19.242 1.00 94.81 314 ALA A N 1
ATOM 2557 C CA . ALA A 1 314 ? -12.796 -10.905 -17.963 1.00 94.81 314 ALA A CA 1
ATOM 2558 C C . ALA A 1 314 ? -11.926 -10.397 -16.788 1.00 94.81 314 ALA A C 1
ATOM 2560 O O . ALA A 1 314 ? -10.692 -10.364 -16.918 1.00 94.81 314 ALA A O 1
ATOM 2561 N N . PRO A 1 315 ? -12.537 -10.014 -15.649 1.00 96.62 315 PRO A N 1
ATOM 2562 C CA . PRO A 1 315 ? -11.800 -9.729 -14.427 1.00 96.62 315 PRO A CA 1
ATOM 2563 C C . PRO A 1 315 ? -10.955 -10.927 -13.995 1.00 96.62 315 PRO A C 1
ATOM 2565 O O . PRO A 1 315 ? -11.416 -12.070 -14.040 1.00 96.62 315 PRO A O 1
ATOM 2568 N N . ILE A 1 316 ? -9.715 -10.674 -13.583 1.00 94.88 316 ILE A N 1
ATOM 2569 C CA . ILE A 1 316 ? -8.803 -11.755 -13.194 1.00 94.88 316 ILE A CA 1
ATOM 2570 C C . ILE A 1 316 ? -9.051 -12.194 -11.741 1.00 94.88 316 ILE A C 1
ATOM 2572 O O . ILE A 1 316 ? -9.295 -11.344 -10.879 1.00 94.88 316 ILE A O 1
ATOM 2576 N N . PRO A 1 317 ? -8.948 -13.500 -11.423 1.00 94.88 317 PRO A N 1
ATOM 2577 C CA . PRO A 1 317 ? -9.022 -13.976 -10.045 1.00 94.88 317 PRO A CA 1
ATOM 2578 C C . PRO A 1 317 ? -7.930 -13.357 -9.165 1.00 94.88 317 PRO A C 1
ATOM 2580 O O . PRO A 1 317 ? -6.795 -13.172 -9.606 1.00 94.88 317 PRO A O 1
ATOM 2583 N N . TYR A 1 318 ? -8.230 -13.113 -7.888 1.00 90.25 318 TYR A N 1
ATOM 2584 C CA . TYR A 1 318 ? -7.283 -12.463 -6.973 1.00 90.25 318 TYR A CA 1
ATOM 2585 C C . TYR A 1 318 ? -5.946 -13.217 -6.843 1.00 90.25 318 TYR A C 1
ATOM 2587 O O . TYR A 1 318 ? -4.884 -12.601 -6.849 1.00 90.25 318 TYR A O 1
ATOM 2595 N N . ALA A 1 319 ? -5.976 -14.554 -6.809 1.00 91.50 319 ALA A N 1
ATOM 2596 C CA . ALA A 1 319 ? -4.762 -15.375 -6.787 1.00 91.50 319 ALA A CA 1
ATOM 2597 C C . ALA A 1 319 ? -3.883 -15.165 -8.035 1.00 91.50 319 ALA A C 1
ATOM 2599 O O . ALA A 1 319 ? -2.659 -15.097 -7.930 1.00 91.50 319 ALA A O 1
ATOM 2600 N N . MET A 1 320 ? -4.508 -15.005 -9.207 1.00 93.25 320 MET A N 1
ATOM 2601 C CA . MET A 1 320 ? -3.805 -14.713 -10.456 1.00 93.25 320 MET A CA 1
ATOM 2602 C C . MET A 1 320 ? -3.180 -13.317 -10.419 1.00 93.25 320 MET A C 1
ATOM 2604 O O . MET A 1 320 ? -2.036 -13.164 -10.830 1.00 93.25 320 MET A O 1
ATOM 2608 N N . TYR A 1 321 ? -3.879 -12.319 -9.871 1.00 94.12 321 TYR A N 1
ATOM 2609 C CA . TYR A 1 321 ? -3.320 -10.983 -9.633 1.00 94.12 321 TYR A CA 1
ATOM 2610 C C . TYR A 1 321 ? -2.049 -11.029 -8.771 1.00 94.12 321 TYR A C 1
ATOM 2612 O O . TYR A 1 321 ? -1.037 -10.439 -9.151 1.00 94.12 321 TYR A O 1
ATOM 2620 N N . ILE A 1 322 ? -2.073 -11.749 -7.644 1.00 92.25 322 ILE A N 1
ATOM 2621 C CA . ILE A 1 322 ? -0.895 -11.900 -6.778 1.00 92.25 322 ILE A CA 1
ATOM 2622 C C . ILE A 1 322 ? 0.252 -12.566 -7.544 1.00 92.25 322 ILE A C 1
ATOM 2624 O O . ILE A 1 322 ? 1.358 -12.031 -7.571 1.00 92.25 322 ILE A O 1
ATOM 2628 N N . GLY A 1 323 ? -0.020 -13.683 -8.229 1.00 93.25 323 GLY A N 1
ATOM 2629 C CA . GLY A 1 323 ? 0.986 -14.388 -9.024 1.00 93.25 323 GLY A CA 1
ATOM 2630 C C . GLY A 1 323 ? 1.611 -13.507 -10.109 1.00 93.25 323 GLY A C 1
ATOM 2631 O O . GLY A 1 323 ? 2.833 -13.417 -10.201 1.00 93.25 323 GLY A O 1
ATOM 2632 N N . LEU A 1 324 ? 0.788 -12.797 -10.887 1.00 93.75 324 LEU A N 1
ATOM 2633 C CA . LEU A 1 324 ? 1.256 -11.874 -11.923 1.00 93.75 324 LEU A CA 1
ATOM 2634 C C . LEU A 1 324 ? 2.077 -10.721 -11.341 1.00 93.75 324 LEU A C 1
ATOM 2636 O O . LEU A 1 324 ? 3.091 -10.353 -11.925 1.00 93.75 324 LEU A O 1
ATOM 2640 N N . SER A 1 325 ? 1.685 -10.186 -10.183 1.00 93.12 325 SER A N 1
ATOM 2641 C CA . SER A 1 325 ? 2.409 -9.090 -9.525 1.00 93.12 325 SER A CA 1
ATOM 2642 C C . SER A 1 325 ? 3.787 -9.533 -9.025 1.00 93.12 325 SER A C 1
ATOM 2644 O O . SER A 1 325 ? 4.744 -8.770 -9.113 1.00 93.12 325 SER A O 1
ATOM 2646 N N . CYS A 1 326 ? 3.916 -10.779 -8.555 1.00 92.88 326 CYS A N 1
ATOM 2647 C CA . CYS A 1 326 ? 5.209 -11.366 -8.198 1.00 92.88 326 CYS A CA 1
ATOM 2648 C C . CYS A 1 326 ? 6.079 -11.660 -9.429 1.00 92.88 326 CYS A C 1
ATOM 2650 O O . CYS A 1 326 ? 7.288 -11.467 -9.381 1.00 92.88 326 CYS A O 1
ATOM 2652 N N . VAL A 1 327 ? 5.484 -12.118 -10.535 1.00 95.31 327 VAL A N 1
ATOM 2653 C CA . VAL A 1 327 ? 6.214 -12.505 -11.756 1.00 95.31 327 VAL A CA 1
ATOM 2654 C C . VAL A 1 327 ? 6.662 -11.295 -12.583 1.00 95.31 327 VAL A C 1
ATOM 2656 O O . VAL A 1 327 ? 7.763 -11.309 -13.137 1.00 95.31 327 VAL A O 1
ATOM 2659 N N . LEU A 1 328 ? 5.849 -10.237 -12.647 1.00 96.25 328 LEU A N 1
ATOM 2660 C CA . LEU A 1 328 ? 6.097 -9.021 -13.428 1.00 96.25 328 LEU A CA 1
ATOM 2661 C C . LEU A 1 328 ? 7.531 -8.465 -13.303 1.00 96.25 328 LEU A C 1
ATOM 2663 O O . LEU A 1 328 ? 8.186 -8.321 -14.338 1.00 96.25 328 LEU A O 1
ATOM 2667 N N . PRO A 1 329 ? 8.071 -8.175 -12.102 1.00 95.50 329 PRO A N 1
ATOM 2668 C CA . PRO A 1 329 ? 9.410 -7.601 -11.984 1.00 95.50 329 PRO A CA 1
ATOM 2669 C C . PRO A 1 329 ? 10.504 -8.528 -12.526 1.00 95.50 329 PRO A C 1
ATOM 2671 O O . PRO A 1 329 ? 11.483 -8.055 -13.100 1.00 95.50 329 PRO A O 1
ATOM 2674 N N . HIS A 1 330 ? 10.334 -9.848 -12.423 1.00 93.88 330 HIS A N 1
ATOM 2675 C CA . HIS A 1 330 ? 11.289 -10.807 -12.977 1.00 93.88 330 HIS A CA 1
ATOM 2676 C C . HIS A 1 330 ? 11.257 -10.835 -14.508 1.00 93.88 330 HIS A C 1
ATOM 2678 O O . HIS A 1 330 ? 12.314 -10.902 -15.133 1.00 93.88 330 HIS A O 1
ATOM 2684 N N . LEU A 1 331 ? 10.076 -10.706 -15.122 1.00 95.75 331 LEU A N 1
ATOM 2685 C CA . LEU A 1 331 ? 9.965 -10.551 -16.577 1.00 95.75 331 LEU A CA 1
ATOM 2686 C C . LEU A 1 331 ? 10.667 -9.276 -17.057 1.00 95.75 331 LEU A C 1
ATOM 2688 O O . LEU A 1 331 ? 11.360 -9.298 -18.073 1.00 95.75 331 LEU A O 1
ATOM 2692 N N . VAL A 1 332 ? 10.550 -8.183 -16.300 1.00 95.56 332 VAL A N 1
ATOM 2693 C CA . VAL A 1 332 ? 11.241 -6.922 -16.601 1.00 95.56 332 VAL A CA 1
ATOM 2694 C C . VAL A 1 332 ? 12.758 -7.065 -16.450 1.00 95.56 332 VAL A C 1
ATOM 2696 O O . VAL A 1 332 ? 13.496 -6.550 -17.287 1.00 95.56 332 VAL A O 1
ATOM 2699 N N . VAL A 1 333 ? 13.249 -7.806 -15.449 1.00 93.81 333 VAL A N 1
ATOM 2700 C CA . VAL A 1 333 ? 14.683 -8.135 -15.325 1.00 93.81 333 VAL A CA 1
ATOM 2701 C C . VAL A 1 333 ? 15.171 -8.927 -16.538 1.00 93.81 333 VAL A C 1
ATOM 2703 O O . VAL A 1 333 ? 16.201 -8.578 -17.113 1.00 93.81 333 VAL A O 1
ATOM 2706 N N . ILE A 1 334 ? 14.420 -9.945 -16.968 1.00 93.56 334 ILE A N 1
ATOM 2707 C CA . ILE A 1 334 ? 14.750 -10.733 -18.164 1.00 93.56 334 ILE A CA 1
ATOM 2708 C C . ILE A 1 334 ? 14.799 -9.828 -19.402 1.00 93.56 334 ILE A C 1
ATOM 2710 O O . ILE A 1 334 ? 15.759 -9.901 -20.168 1.00 93.56 334 ILE A O 1
ATOM 2714 N N . ALA A 1 335 ? 13.823 -8.931 -19.572 1.00 92.44 335 ALA A N 1
ATOM 2715 C CA . ALA A 1 335 ? 13.824 -7.955 -20.659 1.00 92.44 335 ALA A CA 1
ATOM 2716 C C . ALA A 1 335 ? 15.045 -7.020 -20.585 1.00 92.44 335 ALA A C 1
ATOM 2718 O O . ALA A 1 335 ? 15.732 -6.824 -21.585 1.00 92.44 335 ALA A O 1
ATOM 2719 N N . ASN A 1 336 ? 15.377 -6.500 -19.400 1.00 91.50 336 ASN A N 1
ATOM 2720 C CA . ASN A 1 336 ? 16.549 -5.649 -19.191 1.00 91.50 336 ASN A CA 1
ATOM 2721 C C . ASN A 1 336 ? 17.854 -6.350 -19.610 1.00 91.50 336 ASN A C 1
ATOM 2723 O O . ASN A 1 336 ? 18.715 -5.730 -20.237 1.00 91.50 336 ASN A O 1
ATOM 2727 N N . SER A 1 337 ? 17.986 -7.642 -19.300 1.00 90.19 337 SER A N 1
ATOM 2728 C CA . SER A 1 337 ? 19.118 -8.468 -19.731 1.00 90.19 337 SER A CA 1
ATOM 2729 C C . SER A 1 337 ? 19.111 -8.743 -21.237 1.00 90.19 337 SER A C 1
ATOM 2731 O O . SER A 1 337 ? 20.157 -8.633 -21.873 1.00 90.19 337 SER A O 1
ATOM 2733 N N . TYR A 1 338 ? 17.952 -9.058 -21.824 1.00 90.12 338 TYR A N 1
ATOM 2734 C CA . TYR A 1 338 ? 17.815 -9.342 -23.257 1.00 90.12 338 TYR A CA 1
ATOM 2735 C C . TYR A 1 338 ? 18.210 -8.140 -24.126 1.00 90.12 338 TYR A C 1
ATOM 2737 O O . TYR A 1 338 ? 18.970 -8.285 -25.081 1.00 90.12 338 TYR A O 1
ATOM 2745 N N . PHE A 1 339 ? 17.771 -6.937 -23.747 1.00 88.06 339 PHE A N 1
ATOM 2746 C CA . PHE A 1 339 ? 18.103 -5.685 -24.439 1.00 88.06 339 PHE A CA 1
ATOM 2747 C C . PHE A 1 339 ? 19.468 -5.095 -24.045 1.00 88.06 339 PHE A C 1
ATOM 2749 O O . PHE A 1 339 ? 19.762 -3.946 -24.401 1.00 88.06 339 PHE A O 1
ATOM 2756 N N . LYS A 1 340 ? 20.284 -5.858 -23.295 1.00 85.56 340 LYS A N 1
ATOM 2757 C CA . LYS A 1 340 ? 21.623 -5.475 -22.819 1.00 85.56 340 LYS A CA 1
ATOM 2758 C C . LYS A 1 340 ? 21.643 -4.030 -22.314 1.00 85.56 340 LYS A C 1
ATOM 2760 O O . LYS A 1 340 ? 22.375 -3.178 -22.806 1.00 85.56 340 LYS A O 1
ATOM 2765 N N . ILE A 1 341 ? 20.729 -3.702 -21.405 1.00 82.88 341 ILE A N 1
ATOM 2766 C CA . ILE A 1 341 ? 20.624 -2.344 -20.866 1.00 82.88 341 ILE A CA 1
ATOM 2767 C C . ILE A 1 341 ? 21.712 -2.197 -19.798 1.00 82.88 341 ILE A C 1
ATOM 2769 O O . ILE A 1 341 ? 21.477 -2.467 -18.620 1.00 82.88 341 ILE A O 1
ATOM 2773 N N . SER A 1 342 ? 22.915 -1.830 -20.243 1.00 74.69 342 SER A N 1
ATOM 2774 C CA . SER A 1 342 ? 24.097 -1.602 -19.413 1.00 74.69 342 SER A CA 1
ATOM 2775 C C . SER A 1 342 ? 24.569 -0.153 -19.531 1.00 74.69 342 SER A C 1
ATOM 2777 O O . SER A 1 342 ? 24.566 0.428 -20.614 1.00 74.69 342 SER A O 1
ATOM 2779 N N . VAL A 1 343 ? 24.989 0.429 -18.407 1.00 67.31 343 VAL A N 1
ATOM 2780 C CA . VAL A 1 343 ? 25.623 1.755 -18.339 1.00 67.31 343 VAL A CA 1
ATOM 2781 C C . VAL A 1 343 ? 27.005 1.723 -19.009 1.00 67.31 343 VAL A C 1
ATOM 2783 O O . VAL A 1 343 ? 27.474 2.744 -19.509 1.00 67.31 343 VAL A O 1
ATOM 2786 N N . ARG A 1 344 ? 27.669 0.554 -19.050 1.00 55.59 344 ARG A N 1
ATOM 2787 C CA . ARG A 1 344 ? 29.023 0.412 -19.613 1.00 55.59 344 ARG A CA 1
ATOM 2788 C C . ARG A 1 344 ? 29.078 0.605 -21.127 1.00 55.59 344 ARG A C 1
ATOM 2790 O O . ARG A 1 344 ? 30.072 1.151 -21.598 1.00 55.59 344 ARG A O 1
ATOM 2797 N N . ASP A 1 345 ? 28.031 0.227 -21.856 1.00 52.34 345 ASP A N 1
ATOM 2798 C CA . ASP A 1 345 ? 28.001 0.351 -23.321 1.00 52.34 345 ASP A CA 1
ATOM 2799 C C . ASP A 1 345 ? 27.940 1.826 -23.771 1.00 52.34 345 ASP A C 1
ATOM 2801 O O . ASP A 1 345 ? 28.548 2.193 -24.772 1.00 52.34 345 ASP A O 1
ATOM 2805 N N . TYR A 1 346 ? 27.305 2.702 -22.981 1.00 50.38 346 TYR A N 1
ATOM 2806 C CA . TYR A 1 346 ? 27.248 4.146 -23.249 1.00 50.38 346 TYR A CA 1
ATOM 2807 C C . TYR A 1 346 ? 28.610 4.831 -23.045 1.00 50.38 346 TYR A C 1
ATOM 2809 O O . TYR A 1 346 ? 29.086 5.567 -23.908 1.00 50.38 346 TYR A O 1
ATOM 2817 N N . ASN A 1 347 ? 29.282 4.541 -21.925 1.00 50.91 347 ASN A N 1
ATOM 2818 C CA . ASN A 1 347 ? 30.563 5.180 -21.611 1.00 50.91 347 ASN A CA 1
ATOM 2819 C C . ASN A 1 347 ? 31.682 4.747 -22.575 1.00 50.91 347 ASN A C 1
ATOM 2821 O O . ASN A 1 347 ? 32.551 5.555 -22.891 1.00 50.91 347 ASN A O 1
ATOM 2825 N N . ALA A 1 348 ? 31.658 3.505 -23.076 1.00 51.50 348 ALA A N 1
ATOM 2826 C CA . ALA A 1 348 ? 32.632 3.023 -24.059 1.00 51.50 348 ALA A CA 1
ATOM 2827 C C . ALA A 1 348 ? 32.523 3.756 -25.414 1.00 51.50 348 ALA A C 1
ATOM 2829 O O . ALA A 1 348 ? 33.542 4.032 -26.047 1.00 51.50 348 ALA A O 1
ATOM 2830 N N . LEU A 1 349 ? 31.312 4.136 -25.834 1.00 50.53 349 LEU A N 1
ATOM 2831 C CA . LEU A 1 349 ? 31.094 4.926 -27.051 1.00 50.53 349 LEU A CA 1
ATOM 2832 C C . LEU A 1 349 ? 31.567 6.378 -26.888 1.00 50.53 349 LEU A C 1
ATOM 2834 O O . LEU A 1 349 ? 32.234 6.891 -27.782 1.00 50.53 349 LEU A O 1
ATOM 2838 N N . GLU A 1 350 ? 31.328 7.019 -25.738 1.00 50.91 350 GLU A N 1
ATOM 2839 C CA . GLU A 1 350 ? 31.834 8.380 -25.477 1.00 50.91 350 GLU A CA 1
ATOM 2840 C C . GLU A 1 350 ? 33.368 8.445 -25.381 1.00 50.91 350 GLU A C 1
ATOM 2842 O O . GLU A 1 350 ? 33.960 9.446 -25.777 1.00 50.91 350 GLU A O 1
ATOM 2847 N N . THR A 1 351 ? 34.040 7.377 -24.927 1.00 49.41 351 THR A N 1
ATOM 2848 C CA . THR A 1 351 ? 35.516 7.387 -24.839 1.00 49.41 351 THR A CA 1
ATOM 2849 C C . THR A 1 351 ? 36.216 7.195 -26.190 1.00 49.41 351 THR A C 1
ATOM 2851 O O . THR A 1 351 ? 37.417 7.424 -26.280 1.00 49.41 351 THR A O 1
ATOM 2854 N N . THR A 1 352 ? 35.498 6.782 -27.240 1.00 47.34 352 THR A N 1
ATOM 2855 C CA . THR A 1 352 ? 36.081 6.510 -28.571 1.00 47.34 352 THR A CA 1
ATOM 2856 C C . THR A 1 352 ? 35.920 7.697 -29.539 1.00 47.34 352 THR A C 1
ATOM 2858 O O . THR A 1 352 ? 36.410 7.649 -30.663 1.00 47.34 352 THR A O 1
ATOM 2861 N N . VAL A 1 353 ? 35.236 8.768 -29.116 1.00 48.22 353 VAL A N 1
ATOM 2862 C CA . VAL A 1 353 ? 34.904 9.949 -29.944 1.00 48.22 353 VAL A CA 1
ATOM 2863 C C . VAL A 1 353 ? 35.701 11.202 -29.521 1.00 48.22 353 VAL A C 1
ATOM 2865 O O . VAL A 1 353 ? 35.367 12.313 -29.925 1.00 48.22 353 VAL A O 1
ATOM 2868 N N . ILE A 1 354 ? 36.780 11.049 -28.743 1.00 39.81 354 ILE A N 1
ATOM 2869 C CA . ILE A 1 354 ? 37.695 12.151 -28.381 1.00 39.81 354 ILE A CA 1
ATOM 2870 C C . ILE A 1 354 ? 39.049 11.972 -29.059 1.00 39.81 354 ILE A C 1
ATOM 2872 O O . ILE A 1 354 ? 39.629 10.870 -28.921 1.00 39.81 354 ILE A O 1
#

InterPro domains:
  IPR007404 YdjM inner membrane [PF04307] (190-334)
  IPR026572 Transmembrane protein 267 [PTHR13628] (174-337)

Radius of gyration: 33.21 Å; Cα contacts (8 Å, |Δi|>4): 437; chains: 1; bounding box: 79×33×102 Å

Mean predicted aligned error: 18.3 Å